Protein AF-A0A0R3SLF1-F1 (afdb_monomer_lite)

InterPro domains:
  IPR000651 Ras-like guanine nucleotide exchange factor, N-terminal [PF00618] (124-218)
  IPR000651 Ras-like guanine nucleotide exchange factor, N-terminal [PS50212] (120-243)
  IPR000651 Ras-like guanine nucleotide exchange factor, N-terminal [SM00229] (120-242)
  IPR000651 Ras-like guanine nucleotide exchange factor, N-terminal [cd06224] (128-234)
  IPR008937 Ras-like guanine nucleotide exchange factor [PTHR23113] (58-257)
  IPR014710 RmlC-like jelly roll fold [G3DSA:2.60.120.10] (3-70)
  IPR023578 Ras guanine nucleotide exchange factor domain superfamily [SSF48366] (112-241)

Radius of gyration: 33.29 Å; chains: 1; bounding box: 90×56×97 Å

Sequence (365 aa):
LVIFQVIDPDGTIRELTSGDSFGVRLPPPGSPPSPATAVQKHRGQMRTVTEDCQFVCVAQADYFRVMARAADAEVPETEEGDSGRVVLVYEDIRKGTGQGSDGGTTSPLPSSPSLPSTQVSRVVIKGTPEKLIEHLRSPEPSDPSYAEDFLLTYRTFLPTPALLVRRVLSWWDETLPGTPTDQRLIRARIQRYVVLWVHNHPGDFHDRPAMLRFLETFSDLLQRDNGNRRLLHLALSTRARSRIVPVKLTLVVTQTSTTTTCHIVLPCVLVGGQGEFGVFVNQAEEIDYGSTGGYEIRTGLRRADQLLALQYTGVEGASLAQLASVIASLVLTANRQPPGSTVTKNLAFTVIYNPSRKSNFFSCK

pLDDT: mean 80.94, std 14.73, range [35.0, 96.19]

Organism: Hymenolepis diminuta (NCBI:txid6216)

Foldseek 3Di:
DFFKWFQAPVRDIDTDDPPDDDDDDDDDPPDPPPPDDPPGDDGGDIDTPDPPDDDDDDDPVRVVVVVVLQVVQKDFDADPDPPRHGFWIKGFDFPPPDPPPPDDDDDDDDDDPDDPPRPTQIDTDDGDLLVLLVCLQPPRPRCPCSLVVCLVCVVVRDVFCVSNLVVLVCLLVDPDPDDPVSSVVSVVSSVVSLLSNCQVPVVQQAQQVLSVVSLVVVLVSCVVVVHPSLSSLVSNQVPKDKDKAKWKKKWAWADDPPDIDIDIDGQFDWDFLDAQTAIFTQGGHDDPPPPVSRSDRHGDHDGQWGFQDKAPHGQRSHHPVRVVVVVCCVVVVPDPDDHRDMDMDIIITTTIRRVNSVVVVVVVD

Secondary structure (DSSP, 8-state):
---EEEE-TTS-EEEE-TT---S--PPPTT----SS-------SEEEESSTT-------HHHHHHHHHHHHHHEEEEEPSSTT--EEEEEEEEE-------S-----------------EEEEEEEE-HHHHHHHTTS--TT-TTHHHHHHHHGGGT-SSTHHHHHHHHHHHH---SS-HHHHHHHHHHHHHHHHHHHHH-GGGTTT-HHHHHHHHHHHHHHHHTT--HHHHHHHHHHT--EEEEEEEEEEEEEE-SS-EEEEEEPSEEEEEEETTEEEEEEEEPPPP-GGGTT-S------TTEEEEEETTEE-TT--HHHHHHHHHHHHHTT--PPTT-EEEEEEEEEEEE-HHHHHHHHH--

Structure (mmCIF, N/CA/C/O backbone):
data_AF-A0A0R3SLF1-F1
#
_entry.id   AF-A0A0R3SLF1-F1
#
loop_
_atom_site.group_PDB
_atom_site.id
_atom_site.type_symbol
_atom_site.label_atom_id
_atom_site.label_alt_id
_atom_site.label_comp_id
_atom_site.label_asym_id
_atom_site.label_entity_id
_atom_site.label_seq_id
_atom_site.pdbx_PDB_ins_code
_atom_site.Cartn_x
_atom_site.Cartn_y
_atom_site.Cartn_z
_atom_site.occupancy
_atom_site.B_iso_or_equiv
_atom_site.auth_seq_id
_atom_site.auth_comp_id
_atom_site.auth_asym_id
_atom_site.auth_atom_id
_atom_site.pdbx_PDB_model_num
ATOM 1 N N . LEU A 1 1 ? -3.898 16.811 -44.979 1.00 63.62 1 LEU A N 1
ATOM 2 C CA . LEU A 1 1 ? -3.353 17.550 -46.138 1.00 63.62 1 LEU A CA 1
ATOM 3 C C . LEU A 1 1 ? -2.031 16.882 -46.474 1.00 63.62 1 LEU A C 1
ATOM 5 O O . LEU A 1 1 ? -1.209 16.783 -45.571 1.00 63.62 1 LEU A O 1
ATOM 9 N N . VAL A 1 2 ? -1.876 16.318 -47.670 1.00 69.19 2 VAL A N 1
ATOM 10 C CA . VAL A 1 2 ? -0.612 15.682 -48.079 1.00 69.19 2 VAL A CA 1
ATOM 11 C C . VAL A 1 2 ? 0.399 16.789 -48.327 1.00 69.19 2 VAL A C 1
ATOM 13 O O . VAL A 1 2 ? 0.117 17.706 -49.090 1.00 69.19 2 VAL A O 1
ATOM 16 N N . ILE A 1 3 ? 1.534 16.732 -47.640 1.00 78.44 3 ILE A N 1
ATOM 17 C CA . ILE A 1 3 ? 2.558 17.789 -47.663 1.00 78.44 3 ILE A CA 1
ATOM 18 C C . ILE A 1 3 ? 3.736 17.339 -48.531 1.00 78.44 3 ILE A C 1
ATOM 20 O O . ILE A 1 3 ? 4.369 18.121 -49.243 1.00 78.44 3 ILE A O 1
ATOM 24 N N . PHE A 1 4 ? 4.008 16.038 -48.520 1.00 83.06 4 PHE A N 1
ATOM 25 C CA . PHE A 1 4 ? 5.204 15.463 -49.095 1.00 83.06 4 PHE A CA 1
ATOM 26 C C . PHE A 1 4 ? 4.934 14.033 -49.558 1.00 83.06 4 PHE A C 1
ATOM 28 O O . PHE A 1 4 ? 4.102 13.349 -48.977 1.00 83.06 4 PHE A O 1
ATOM 35 N N . GLN A 1 5 ? 5.634 13.551 -50.578 1.00 89.75 5 GLN A N 1
ATOM 36 C CA . GLN A 1 5 ? 5.525 12.159 -51.007 1.00 89.75 5 GLN A CA 1
ATOM 37 C C . GLN A 1 5 ? 6.894 11.539 -51.280 1.00 89.75 5 GLN A C 1
ATOM 39 O O . GLN A 1 5 ? 7.809 12.197 -51.784 1.00 89.75 5 GLN A O 1
ATOM 44 N N . VAL A 1 6 ? 7.012 10.250 -50.965 1.00 88.56 6 VAL A N 1
ATOM 45 C CA . VAL A 1 6 ? 8.155 9.409 -51.330 1.00 88.56 6 VAL A CA 1
ATOM 46 C C . VAL A 1 6 ? 7.701 8.433 -52.404 1.00 88.56 6 VAL A C 1
ATOM 48 O O . VAL A 1 6 ? 6.797 7.633 -52.176 1.00 88.56 6 VAL A O 1
ATOM 51 N N . ILE A 1 7 ? 8.328 8.513 -53.573 1.00 89.81 7 ILE A N 1
ATOM 52 C CA . ILE A 1 7 ? 8.095 7.586 -54.683 1.00 89.81 7 ILE A CA 1
ATOM 53 C C . ILE A 1 7 ? 9.169 6.504 -54.601 1.00 89.81 7 ILE A C 1
ATOM 55 O O . ILE A 1 7 ? 10.338 6.778 -54.877 1.00 89.81 7 ILE A O 1
ATOM 59 N N . ASP A 1 8 ? 8.800 5.299 -54.182 1.00 87.19 8 ASP A N 1
ATOM 60 C CA . ASP A 1 8 ? 9.718 4.167 -54.088 1.00 87.19 8 ASP A CA 1
ATOM 61 C C . ASP A 1 8 ? 10.089 3.632 -55.497 1.00 87.19 8 ASP A C 1
ATOM 63 O O . ASP A 1 8 ? 9.383 3.892 -56.474 1.00 87.19 8 ASP A O 1
ATOM 67 N N . PRO A 1 9 ? 11.215 2.904 -55.662 1.00 85.06 9 PRO A N 1
ATOM 68 C CA . PRO A 1 9 ? 11.692 2.477 -56.988 1.00 85.06 9 PRO A CA 1
ATOM 69 C C . PRO A 1 9 ? 10.781 1.500 -57.740 1.00 85.06 9 PRO A C 1
ATOM 71 O O . PRO A 1 9 ? 10.961 1.296 -58.934 1.00 85.06 9 PRO A O 1
ATOM 74 N N . ASP A 1 10 ? 9.846 0.869 -57.038 1.00 89.88 10 ASP A N 1
ATOM 75 C CA . ASP A 1 10 ? 8.796 0.010 -57.589 1.00 89.88 10 ASP A CA 1
ATOM 76 C C . ASP A 1 10 ? 7.573 0.808 -58.083 1.00 89.88 10 ASP A C 1
ATOM 78 O O . ASP A 1 10 ? 6.624 0.224 -58.599 1.00 89.88 10 ASP A O 1
ATOM 82 N N . GLY A 1 11 ? 7.599 2.139 -57.953 1.00 86.25 11 GLY A N 1
ATOM 83 C CA . GLY A 1 11 ? 6.509 3.037 -58.328 1.00 86.25 11 GLY A CA 1
ATOM 84 C C . GLY A 1 11 ? 5.483 3.258 -57.217 1.00 86.25 11 GLY A C 1
ATOM 85 O O . GLY A 1 11 ? 4.542 4.026 -57.418 1.00 86.25 11 GLY A O 1
ATOM 86 N N . THR A 1 12 ? 5.659 2.634 -56.048 1.00 90.94 12 THR A N 1
ATOM 87 C CA . THR A 1 12 ? 4.775 2.839 -54.899 1.00 90.94 12 THR A CA 1
ATOM 88 C C . THR A 1 12 ? 4.909 4.275 -54.390 1.00 90.94 12 THR A C 1
ATOM 90 O O . THR A 1 12 ? 6.013 4.763 -54.152 1.00 90.94 12 THR A O 1
ATOM 93 N N . ILE A 1 13 ? 3.781 4.969 -54.217 1.00 89.50 13 ILE A N 1
ATOM 94 C CA . ILE A 1 13 ? 3.749 6.343 -53.703 1.00 89.50 13 ILE A CA 1
ATOM 95 C C . ILE A 1 13 ? 3.316 6.307 -52.241 1.00 89.50 13 ILE A C 1
ATOM 97 O O . ILE A 1 13 ? 2.231 5.830 -51.916 1.00 89.50 13 ILE A O 1
ATOM 101 N N . ARG A 1 14 ? 4.166 6.835 -51.359 1.00 88.44 14 ARG A N 1
ATOM 102 C CA . ARG A 1 14 ? 3.854 7.052 -49.945 1.00 88.44 14 ARG A CA 1
ATOM 103 C C . ARG A 1 14 ? 3.631 8.532 -49.695 1.00 88.44 14 ARG A C 1
ATOM 105 O O . ARG A 1 14 ? 4.570 9.320 -49.791 1.00 88.44 14 ARG A O 1
ATOM 112 N N . GLU A 1 15 ? 2.401 8.891 -49.369 1.00 91.31 15 GLU A N 1
ATOM 113 C CA . GLU A 1 15 ? 2.014 10.249 -48.995 1.00 91.31 15 GLU A CA 1
ATOM 114 C C . GLU A 1 15 ? 2.299 10.487 -47.509 1.00 91.31 15 GLU A C 1
ATOM 116 O O . GLU A 1 15 ? 1.921 9.682 -46.661 1.00 91.31 15 GLU A O 1
ATOM 121 N N . LEU A 1 16 ? 2.986 11.587 -47.207 1.00 88.12 16 LEU A N 1
ATOM 122 C CA . LEU A 1 16 ? 3.366 12.017 -45.869 1.00 88.12 16 LEU A CA 1
ATOM 123 C C . LEU A 1 16 ? 2.744 13.385 -45.565 1.00 88.12 16 LEU A C 1
ATOM 125 O O . LEU A 1 16 ? 2.664 14.296 -46.400 1.00 88.12 16 LEU A O 1
ATOM 129 N N . THR A 1 17 ? 2.296 13.514 -44.331 1.00 90.19 17 THR A N 1
ATOM 130 C CA . THR A 1 17 ? 1.621 14.667 -43.750 1.00 90.19 17 THR A CA 1
ATOM 131 C C . THR A 1 17 ? 2.460 15.258 -42.614 1.00 90.19 17 THR A C 1
ATOM 133 O O . THR A 1 17 ? 3.543 14.769 -42.287 1.00 90.19 17 THR A O 1
ATOM 136 N N . SER A 1 18 ? 2.000 16.362 -42.025 1.00 87.06 18 SER A N 1
ATOM 137 C CA . SER A 1 18 ? 2.699 16.973 -40.890 1.00 87.06 18 SER A CA 1
ATOM 138 C C . SER A 1 18 ? 2.747 15.998 -39.711 1.00 87.06 18 SER A C 1
ATOM 140 O O . SER A 1 18 ? 1.715 15.462 -39.314 1.00 87.06 18 SER A O 1
ATOM 142 N N . GLY A 1 19 ? 3.942 15.788 -39.156 1.00 85.81 19 GLY A N 1
ATOM 143 C CA . GLY A 1 19 ? 4.191 14.838 -38.069 1.00 85.81 19 GLY A CA 1
ATOM 144 C C . GLY A 1 19 ? 4.738 13.484 -38.528 1.00 85.81 19 GLY A C 1
ATOM 145 O O . GLY A 1 19 ? 5.280 12.750 -37.703 1.00 85.81 19 GLY A O 1
ATOM 146 N N . ASP A 1 20 ? 4.678 13.175 -39.826 1.00 89.25 20 ASP A N 1
ATOM 147 C CA . ASP A 1 20 ? 5.268 11.948 -40.354 1.00 89.25 20 ASP A CA 1
ATOM 148 C C . ASP A 1 20 ? 6.802 12.027 -40.420 1.00 89.25 20 ASP A C 1
ATOM 150 O O . ASP A 1 20 ? 7.399 13.091 -40.597 1.00 89.25 20 ASP A O 1
ATOM 154 N N . SER A 1 21 ? 7.456 10.867 -40.306 1.00 87.31 21 SER A N 1
ATOM 155 C CA . SER A 1 21 ? 8.916 10.742 -40.367 1.00 87.31 21 SER A CA 1
ATOM 156 C C . SER A 1 21 ? 9.355 9.704 -41.400 1.00 87.31 21 SER A C 1
ATOM 158 O O . SER A 1 21 ? 8.670 8.717 -41.671 1.00 87.31 21 SER A O 1
ATOM 160 N N . PHE A 1 22 ? 10.519 9.931 -42.006 1.00 85.12 22 PHE A N 1
ATOM 161 C CA . PHE A 1 22 ? 11.126 9.030 -42.982 1.00 85.12 22 PHE A CA 1
ATOM 162 C C . PHE A 1 22 ? 12.654 9.116 -42.899 1.00 85.12 22 PHE A C 1
ATOM 164 O O . PHE A 1 22 ? 13.203 10.102 -42.414 1.00 85.12 22 PHE A O 1
ATOM 171 N N . GLY A 1 23 ? 13.354 8.089 -43.388 1.00 82.62 23 GLY A N 1
ATOM 172 C CA . GLY A 1 23 ? 14.816 8.068 -43.422 1.00 82.62 23 GLY A CA 1
ATOM 173 C C . GLY A 1 23 ? 15.405 6.764 -42.895 1.00 82.62 23 GLY A C 1
ATOM 174 O O . GLY A 1 23 ? 14.931 5.679 -43.231 1.00 82.62 23 GLY A O 1
ATOM 175 N N . VAL A 1 24 ? 16.473 6.898 -42.114 1.00 79.38 24 VAL A N 1
ATOM 176 C CA . VAL A 1 24 ? 17.297 5.799 -41.593 1.00 79.38 24 VAL A CA 1
ATOM 177 C C . VAL A 1 24 ? 16.472 4.897 -40.674 1.00 79.38 24 VAL A C 1
ATOM 179 O O . VAL A 1 24 ? 15.741 5.382 -39.814 1.00 79.38 24 VAL A O 1
ATOM 182 N N . ARG A 1 25 ? 16.606 3.577 -40.831 1.00 74.88 25 ARG A N 1
ATOM 183 C CA . ARG A 1 25 ? 15.986 2.577 -39.951 1.00 74.88 25 ARG A CA 1
ATOM 184 C C . ARG A 1 25 ? 17.049 1.888 -39.111 1.00 74.88 25 ARG A C 1
ATOM 186 O O . ARG A 1 25 ? 18.115 1.538 -39.620 1.00 74.88 25 ARG A O 1
ATOM 193 N N . LEU A 1 26 ? 16.759 1.675 -37.832 1.00 70.31 26 LEU A N 1
ATOM 194 C CA . LEU A 1 26 ? 17.623 0.852 -36.992 1.00 70.31 26 LEU A CA 1
ATOM 195 C C . LEU A 1 26 ? 17.568 -0.613 -37.456 1.00 70.31 26 LEU A C 1
ATOM 197 O O . LEU A 1 26 ? 16.500 -1.077 -37.869 1.00 70.31 26 LEU A O 1
ATOM 201 N N . PRO A 1 27 ? 18.694 -1.344 -37.402 1.00 65.38 27 PRO A N 1
ATOM 202 C CA . PRO A 1 27 ? 18.683 -2.787 -37.585 1.00 65.38 27 PRO A CA 1
ATOM 203 C C . PRO A 1 27 ? 17.761 -3.460 -36.552 1.00 65.38 27 PRO A C 1
ATOM 205 O O . PRO A 1 27 ? 17.639 -2.955 -35.432 1.00 65.38 27 PRO A O 1
ATOM 208 N N . PRO A 1 28 ? 17.124 -4.595 -36.887 1.00 63.94 28 PRO A N 1
ATOM 209 C CA . PRO A 1 28 ? 16.379 -5.382 -35.912 1.00 63.94 28 PRO A CA 1
ATOM 210 C C . PRO A 1 28 ? 17.271 -5.819 -34.735 1.00 63.94 28 PRO A C 1
ATOM 212 O O . PRO A 1 28 ? 18.452 -6.111 -34.943 1.00 63.94 28 PRO A O 1
ATOM 215 N N . PRO A 1 29 ? 16.730 -5.926 -33.509 1.00 60.72 29 PRO A N 1
ATOM 216 C CA . PRO A 1 29 ? 17.485 -6.432 -32.366 1.00 60.72 29 PRO A CA 1
ATOM 217 C C . PRO A 1 29 ? 18.027 -7.844 -32.653 1.00 60.72 29 PRO A C 1
ATOM 219 O O . PRO A 1 29 ? 17.302 -8.703 -33.151 1.00 60.72 29 PRO A O 1
ATOM 222 N N . GLY A 1 30 ? 19.312 -8.075 -32.362 1.00 56.84 30 GLY A N 1
ATOM 223 C CA . GLY A 1 30 ? 19.989 -9.361 -32.587 1.00 56.84 30 GLY A CA 1
ATOM 224 C C . GLY A 1 30 ? 20.640 -9.541 -33.966 1.00 56.84 30 GLY A C 1
ATOM 225 O O . GLY A 1 30 ? 21.277 -10.567 -34.199 1.00 56.84 30 GLY A O 1
ATOM 226 N N . SER A 1 31 ? 20.541 -8.567 -34.879 1.00 59.69 31 SER A N 1
ATOM 227 C CA . SER A 1 31 ? 21.345 -8.591 -36.107 1.00 59.69 31 SER A CA 1
ATOM 228 C C . SER A 1 31 ? 22.840 -8.483 -35.769 1.00 59.69 31 SER A C 1
ATOM 230 O O . SER A 1 31 ? 23.188 -7.665 -34.910 1.00 59.69 31 SER A O 1
ATOM 232 N N . PRO A 1 32 ? 23.732 -9.254 -36.427 1.00 56.25 32 PRO A N 1
ATOM 233 C CA . PRO A 1 32 ? 25.166 -9.160 -36.181 1.00 56.25 32 PRO A CA 1
ATOM 234 C C . PRO A 1 32 ? 25.620 -7.707 -36.361 1.00 56.25 32 PRO A C 1
ATOM 236 O O . PRO A 1 32 ? 25.105 -7.036 -37.264 1.00 56.25 32 PRO A O 1
ATOM 239 N N . PRO A 1 33 ? 26.558 -7.206 -35.534 1.00 54.78 33 PRO A N 1
ATOM 240 C CA . PRO A 1 33 ? 27.115 -5.880 -35.735 1.00 54.78 33 PRO A CA 1
ATOM 241 C C . PRO A 1 33 ? 27.729 -5.862 -37.131 1.00 54.78 33 PRO A C 1
ATOM 243 O O . PRO A 1 33 ? 28.776 -6.464 -37.365 1.00 54.78 33 PRO A O 1
ATOM 246 N N . SER A 1 34 ? 27.047 -5.235 -38.093 1.00 48.94 34 SER A N 1
ATOM 247 C CA . SER A 1 34 ? 27.623 -5.076 -39.418 1.00 48.94 34 SER A CA 1
ATOM 248 C C . SER A 1 34 ? 28.841 -4.178 -39.228 1.00 48.94 34 SER A C 1
ATOM 250 O O . SER A 1 34 ? 28.676 -3.061 -38.716 1.00 48.94 34 SER A O 1
ATOM 252 N N . PRO A 1 35 ? 30.052 -4.634 -39.570 1.00 41.22 35 PRO A N 1
ATOM 253 C CA . PRO A 1 35 ? 31.221 -3.802 -39.404 1.00 41.22 35 PRO A CA 1
ATOM 254 C C . PRO A 1 35 ? 31.039 -2.574 -40.299 1.00 41.22 35 PRO A C 1
ATOM 256 O O . PRO A 1 35 ? 30.828 -2.708 -41.500 1.00 41.22 35 PRO A O 1
ATOM 259 N N . ALA A 1 36 ? 31.130 -1.397 -39.677 1.00 40.38 36 ALA A N 1
ATOM 260 C CA . ALA A 1 36 ? 31.244 -0.086 -40.306 1.00 40.38 36 ALA A CA 1
ATOM 261 C C . ALA A 1 36 ? 29.971 0.476 -40.990 1.00 40.38 36 ALA A C 1
ATOM 263 O O . ALA A 1 36 ? 29.484 -0.031 -41.992 1.00 40.38 36 ALA A O 1
ATOM 264 N N . THR A 1 37 ? 29.474 1.609 -40.472 1.00 51.56 37 THR A N 1
ATOM 265 C CA . THR A 1 37 ? 29.116 2.789 -41.295 1.00 51.56 37 THR A CA 1
ATOM 266 C C . THR A 1 37 ? 28.417 2.531 -42.640 1.00 51.56 37 THR A C 1
ATOM 268 O O . THR A 1 37 ? 28.784 3.103 -43.666 1.00 51.56 37 THR A O 1
ATOM 271 N N . ALA A 1 38 ? 27.344 1.741 -42.665 1.00 59.06 38 ALA A N 1
ATOM 272 C CA . ALA A 1 38 ? 26.467 1.732 -43.827 1.00 59.06 38 ALA A CA 1
ATOM 273 C C . ALA A 1 38 ? 25.695 3.058 -43.832 1.00 59.06 38 ALA A C 1
ATOM 275 O O . ALA A 1 38 ? 24.655 3.193 -43.184 1.00 59.06 38 ALA A O 1
ATOM 276 N N . VAL A 1 39 ? 26.237 4.075 -44.512 1.00 66.06 39 VAL A N 1
ATOM 277 C CA . VAL A 1 39 ? 25.481 5.272 -44.893 1.00 66.06 39 VAL A CA 1
ATOM 278 C C . VAL A 1 39 ? 24.184 4.769 -45.517 1.00 66.06 39 VAL A C 1
ATOM 280 O O . VAL A 1 39 ? 24.198 4.171 -46.596 1.00 66.06 39 VAL A O 1
ATOM 283 N N . GLN A 1 40 ? 23.072 4.929 -44.801 1.00 74.44 40 GLN A N 1
ATOM 284 C CA . GLN A 1 40 ? 21.788 4.450 -45.277 1.00 74.44 40 GLN A CA 1
ATOM 285 C C . GLN A 1 40 ? 21.310 5.511 -46.244 1.00 74.44 40 GLN A C 1
ATOM 287 O O . GLN A 1 40 ? 20.841 6.578 -45.853 1.00 74.44 40 GLN A O 1
ATOM 292 N N . LYS A 1 41 ? 21.511 5.237 -47.529 1.00 77.56 41 LYS A N 1
ATOM 293 C CA . LYS A 1 41 ? 21.019 6.119 -48.575 1.00 77.56 41 LYS A CA 1
ATOM 294 C C . LYS A 1 41 ? 19.503 6.028 -48.598 1.00 77.56 41 LYS A C 1
ATOM 296 O O . LYS A 1 41 ? 18.936 4.936 -48.543 1.00 77.56 41 LYS A O 1
ATOM 301 N N . HIS A 1 42 ? 18.860 7.183 -48.699 1.00 81.88 42 HIS A N 1
ATOM 302 C CA . HIS A 1 42 ? 17.438 7.234 -48.979 1.00 81.88 42 HIS A CA 1
ATOM 303 C C . HIS A 1 42 ? 17.141 6.436 -50.257 1.00 81.88 42 HIS A C 1
ATOM 305 O O . HIS A 1 42 ? 17.857 6.553 -51.255 1.00 81.88 42 HIS A O 1
ATOM 311 N N . ARG A 1 43 ? 16.093 5.613 -50.210 1.00 80.75 43 ARG A N 1
ATOM 312 C CA . ARG A 1 43 ? 15.587 4.863 -51.356 1.00 80.75 43 ARG A CA 1
ATOM 313 C C . ARG A 1 43 ? 14.252 5.476 -51.758 1.00 80.75 43 ARG A C 1
ATOM 315 O O . ARG A 1 43 ? 13.346 5.529 -50.934 1.00 80.75 43 ARG A O 1
ATOM 322 N N . GLY A 1 44 ? 14.167 5.902 -53.012 1.00 84.75 44 GLY A N 1
ATOM 323 C CA . GLY A 1 44 ? 13.011 6.600 -53.563 1.00 84.75 44 GLY A CA 1
ATOM 324 C C . GLY A 1 44 ? 13.317 8.053 -53.927 1.00 84.75 44 GLY A C 1
ATOM 325 O O . GLY A 1 44 ? 14.431 8.541 -53.725 1.00 84.75 44 GLY A O 1
ATOM 326 N N . GLN A 1 45 ? 12.332 8.723 -54.520 1.00 88.62 45 GLN A N 1
ATOM 327 C CA . GLN A 1 45 ? 12.378 10.145 -54.838 1.00 88.62 45 GLN A CA 1
ATOM 328 C C . GLN A 1 45 ? 11.497 10.926 -53.867 1.00 88.62 45 GLN A C 1
ATOM 330 O O . GLN A 1 45 ? 10.309 10.653 -53.712 1.00 88.62 45 GLN A O 1
ATOM 335 N N . MET A 1 46 ? 12.105 11.939 -53.268 1.00 87.50 46 MET A N 1
ATOM 336 C CA . MET A 1 46 ? 11.472 12.930 -52.412 1.00 87.50 46 MET A CA 1
ATOM 337 C C . MET A 1 46 ? 10.800 14.014 -53.261 1.00 87.50 46 MET A C 1
ATOM 339 O O . MET A 1 46 ? 11.469 14.635 -54.089 1.00 87.50 46 MET A O 1
ATOM 343 N N . ARG A 1 47 ? 9.497 14.257 -53.068 1.00 88.19 47 ARG A N 1
ATOM 344 C CA . ARG A 1 47 ? 8.763 15.334 -53.750 1.00 88.19 47 ARG A CA 1
ATOM 345 C C . ARG A 1 47 ? 7.876 16.096 -52.768 1.00 88.19 47 ARG A C 1
ATOM 347 O O . ARG A 1 47 ? 7.014 15.511 -52.120 1.00 88.19 47 ARG A O 1
ATOM 354 N N . THR A 1 48 ? 8.064 17.408 -52.697 1.00 87.38 48 THR A N 1
ATOM 355 C CA . THR A 1 48 ? 7.145 18.325 -52.015 1.00 87.38 48 THR A CA 1
ATOM 356 C C . THR A 1 48 ? 5.862 18.452 -52.830 1.00 87.38 48 THR A C 1
ATOM 358 O O . THR A 1 48 ? 5.921 18.662 -54.042 1.00 87.38 48 THR A O 1
ATOM 361 N N . VAL A 1 49 ? 4.714 18.287 -52.177 1.00 87.88 49 VAL A N 1
ATOM 362 C CA . VAL A 1 49 ? 3.388 18.398 -52.811 1.00 87.88 49 VAL A CA 1
ATOM 363 C C . VAL A 1 49 ? 2.782 19.777 -52.549 1.00 87.88 49 VAL A C 1
ATOM 365 O O . VAL A 1 49 ? 2.017 20.281 -53.366 1.00 87.88 49 VAL A O 1
ATOM 368 N N . THR A 1 50 ? 3.175 20.416 -51.447 1.00 86.50 50 THR A N 1
ATOM 369 C CA . THR A 1 50 ? 2.779 21.777 -51.080 1.00 86.50 50 THR A CA 1
ATOM 370 C C . THR A 1 50 ? 3.983 22.711 -51.010 1.00 86.50 50 THR A C 1
ATOM 372 O O . THR A 1 50 ? 5.119 22.273 -50.812 1.00 86.50 50 THR A O 1
ATOM 375 N N . GLU A 1 51 ? 3.730 24.009 -51.148 1.00 86.12 51 GLU A N 1
ATOM 376 C CA . GLU A 1 51 ? 4.735 25.053 -50.926 1.00 86.12 51 GLU A CA 1
ATOM 377 C C . GLU A 1 51 ? 5.104 25.156 -49.431 1.00 86.12 51 GLU A C 1
ATOM 379 O O . GLU A 1 51 ? 4.391 24.637 -48.568 1.00 86.12 51 GLU A O 1
ATOM 384 N N . ASP A 1 52 ? 6.256 25.766 -49.136 1.00 86.06 52 ASP A N 1
ATOM 385 C CA . ASP A 1 52 ? 6.746 26.060 -47.777 1.00 86.06 52 ASP A CA 1
ATOM 386 C C . ASP A 1 52 ? 6.846 24.861 -46.807 1.00 86.06 52 ASP A C 1
ATOM 388 O O . ASP A 1 52 ? 6.647 24.981 -45.596 1.00 86.06 52 ASP A O 1
ATOM 392 N N . CYS A 1 53 ? 7.217 23.683 -47.318 1.00 84.12 53 CYS A N 1
ATOM 393 C CA . CYS A 1 53 ? 7.482 22.506 -46.486 1.00 84.12 53 CYS A CA 1
ATOM 394 C C . CYS A 1 53 ? 8.686 22.726 -45.547 1.00 84.12 53 CYS A C 1
ATOM 396 O O . CYS A 1 53 ? 9.806 22.955 -46.005 1.00 84.12 53 CYS A O 1
ATOM 398 N N . GLN A 1 54 ? 8.479 22.569 -44.236 1.00 86.56 54 GLN A N 1
ATOM 399 C CA . GLN A 1 54 ? 9.535 22.648 -43.220 1.00 86.56 54 GLN A CA 1
ATOM 400 C C . GLN A 1 54 ? 9.934 21.256 -42.726 1.00 86.56 54 GLN A C 1
ATOM 402 O O . GLN A 1 54 ? 9.078 20.416 -42.448 1.00 86.56 54 GLN A O 1
ATOM 407 N N . PHE A 1 55 ? 11.239 21.023 -42.574 1.00 86.94 55 PHE A N 1
ATOM 408 C CA . PHE A 1 55 ? 11.788 19.740 -42.136 1.00 86.94 55 PHE A CA 1
ATOM 409 C C . PHE A 1 55 ? 12.710 19.921 -40.931 1.00 86.94 55 PHE A C 1
ATOM 411 O O . PHE A 1 55 ? 13.541 20.828 -40.905 1.00 86.94 55 PHE A O 1
ATOM 418 N N . VAL A 1 56 ? 12.603 19.007 -39.965 1.00 91.94 56 VAL A N 1
ATOM 419 C CA . VAL A 1 56 ? 13.606 18.826 -38.910 1.00 91.94 56 VAL A CA 1
ATOM 420 C C . VAL A 1 56 ? 14.488 17.652 -39.311 1.00 91.94 56 VAL A C 1
ATOM 422 O O . VAL A 1 56 ? 14.021 16.519 -39.413 1.00 91.94 56 VAL A O 1
ATOM 425 N N . CYS A 1 57 ? 15.768 17.924 -39.551 1.00 90.31 57 CYS A N 1
ATOM 426 C CA . CYS A 1 57 ? 16.723 16.924 -40.013 1.00 90.31 57 CYS A CA 1
ATOM 427 C C . CYS A 1 57 ? 17.694 16.552 -38.891 1.00 90.31 57 CYS A C 1
ATOM 429 O O . CYS A 1 57 ? 18.377 17.415 -38.346 1.00 90.31 57 CYS A O 1
ATOM 431 N N . VAL A 1 58 ? 17.801 15.257 -38.592 1.00 89.69 58 VAL A N 1
ATOM 432 C CA . VAL A 1 58 ? 18.826 14.708 -37.695 1.00 89.69 58 VAL A CA 1
ATOM 433 C C . VAL A 1 58 ? 19.856 13.976 -38.547 1.00 89.69 58 VAL A C 1
ATOM 435 O O . VAL A 1 58 ? 19.501 13.084 -39.320 1.00 89.69 58 VAL A O 1
ATOM 438 N N . ALA A 1 59 ? 21.134 14.346 -38.433 1.00 89.56 59 ALA A N 1
ATOM 439 C CA . ALA A 1 59 ? 22.191 13.676 -39.182 1.00 89.56 59 ALA A CA 1
ATOM 440 C C . ALA A 1 59 ? 22.267 12.192 -38.786 1.00 89.56 59 ALA A C 1
ATOM 442 O O . ALA A 1 59 ? 22.142 11.850 -37.611 1.00 89.56 59 ALA A O 1
ATOM 443 N N . GLN A 1 60 ? 22.520 11.301 -39.751 1.00 84.88 60 GLN A N 1
ATOM 444 C CA . GLN A 1 60 ? 22.554 9.851 -39.510 1.00 84.88 60 GLN A CA 1
ATOM 445 C C . GLN A 1 60 ? 23.500 9.468 -38.356 1.00 84.88 60 GLN A C 1
ATOM 447 O O . GLN A 1 60 ? 23.154 8.632 -37.523 1.00 84.88 60 GLN A O 1
ATOM 452 N N . ALA A 1 61 ? 24.676 10.101 -38.289 1.00 84.69 61 ALA A N 1
ATOM 453 C CA . ALA A 1 61 ? 25.644 9.875 -37.219 1.00 84.69 61 ALA A CA 1
ATOM 454 C C . ALA A 1 61 ? 25.097 10.282 -35.839 1.00 84.69 61 ALA A C 1
ATOM 456 O O . ALA A 1 61 ? 25.334 9.584 -34.854 1.00 84.69 61 ALA A O 1
ATOM 457 N N . ASP A 1 62 ? 24.339 11.378 -35.767 1.00 87.25 62 ASP A N 1
ATOM 458 C CA . ASP A 1 62 ? 23.726 11.852 -34.528 1.00 87.25 62 ASP A CA 1
ATOM 459 C C . ASP A 1 62 ? 22.561 10.955 -34.107 1.00 87.25 62 ASP A C 1
ATOM 461 O O . ASP A 1 62 ? 22.490 10.574 -32.941 1.00 87.25 62 ASP A O 1
ATOM 465 N N . TYR A 1 63 ? 21.705 10.549 -35.051 1.00 86.12 63 TYR A N 1
ATOM 466 C CA . TYR A 1 63 ? 20.601 9.621 -34.800 1.00 86.12 63 TYR A CA 1
ATOM 467 C C . TYR A 1 63 ? 21.112 8.299 -34.219 1.00 86.12 63 TYR A C 1
ATOM 469 O O . TYR A 1 63 ? 20.688 7.894 -33.139 1.00 86.12 63 TYR A O 1
ATOM 477 N N . PHE A 1 64 ? 22.088 7.660 -34.873 1.00 83.62 64 PHE A N 1
ATOM 478 C CA . PHE A 1 64 ? 22.665 6.417 -34.359 1.00 83.62 64 PHE A CA 1
ATOM 479 C C . PHE A 1 64 ? 23.360 6.600 -33.017 1.00 83.62 64 PHE A C 1
ATOM 481 O O . PHE A 1 64 ? 23.225 5.742 -32.152 1.00 83.62 64 PHE A O 1
ATOM 488 N N . ARG A 1 65 ? 24.065 7.717 -32.810 1.00 84.38 65 ARG A N 1
ATOM 489 C CA . ARG A 1 65 ? 24.701 8.005 -31.523 1.00 84.38 65 ARG A CA 1
ATOM 490 C C . ARG A 1 65 ? 23.671 8.146 -30.402 1.00 84.38 65 ARG A C 1
ATOM 492 O O . ARG A 1 65 ? 23.915 7.643 -29.312 1.00 84.38 65 ARG A O 1
ATOM 499 N N . VAL A 1 66 ? 22.552 8.829 -30.642 1.00 84.81 66 VAL A N 1
ATOM 500 C CA . VAL A 1 66 ? 21.477 8.990 -29.647 1.00 84.81 66 VAL A CA 1
ATOM 501 C C . VAL A 1 66 ? 20.798 7.651 -29.365 1.00 84.81 66 VAL A C 1
ATOM 503 O O . VAL A 1 66 ? 20.654 7.289 -28.202 1.00 84.81 66 VAL A O 1
ATOM 506 N N . MET A 1 67 ? 20.460 6.886 -30.405 1.00 83.19 67 MET A N 1
ATOM 507 C CA . MET A 1 67 ? 19.811 5.582 -30.243 1.00 83.19 67 MET A CA 1
ATOM 508 C C . MET A 1 67 ? 20.719 4.560 -29.550 1.00 83.19 67 MET A C 1
ATOM 510 O O . MET A 1 67 ? 20.254 3.837 -28.675 1.00 83.19 67 MET A O 1
ATOM 514 N N . ALA A 1 68 ? 22.015 4.535 -29.881 1.00 80.50 68 ALA A N 1
A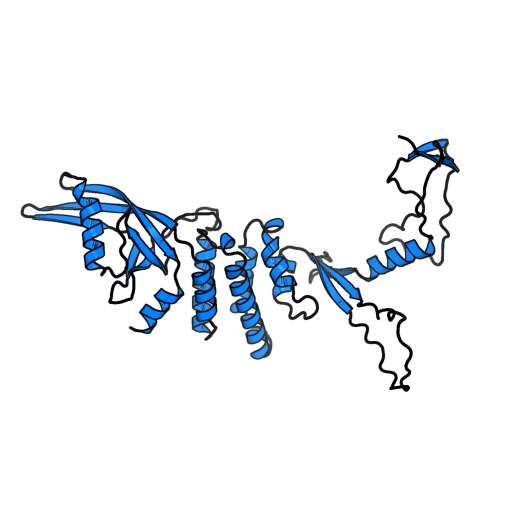TOM 515 C CA . ALA A 1 68 ? 22.993 3.690 -29.197 1.00 80.50 68 ALA A CA 1
ATOM 516 C C . ALA A 1 68 ? 23.148 4.093 -27.727 1.00 80.50 68 ALA A C 1
ATOM 518 O O . ALA A 1 68 ? 23.118 3.235 -26.860 1.00 80.50 68 ALA A O 1
ATOM 519 N N . ARG A 1 69 ? 23.222 5.398 -27.423 1.00 80.44 69 ARG A N 1
ATOM 520 C CA . ARG A 1 69 ? 23.277 5.879 -26.032 1.00 80.44 69 ARG A CA 1
ATOM 521 C C . ARG A 1 69 ? 22.053 5.473 -25.216 1.00 80.44 69 ARG A C 1
ATOM 523 O O . ARG A 1 69 ? 22.222 5.147 -24.051 1.00 80.44 69 ARG A O 1
ATOM 530 N N . ALA A 1 70 ? 20.858 5.517 -25.804 1.00 77.75 70 ALA A N 1
ATOM 531 C CA . ALA A 1 70 ? 19.635 5.080 -25.134 1.00 77.75 70 ALA A CA 1
ATOM 532 C C . ALA A 1 70 ? 19.643 3.562 -24.891 1.00 77.75 70 ALA A C 1
ATOM 534 O O . ALA A 1 70 ? 19.338 3.117 -23.791 1.00 77.75 70 ALA A O 1
ATOM 535 N N . ALA A 1 71 ? 20.061 2.775 -25.887 1.00 77.12 71 ALA A N 1
ATOM 536 C CA . ALA A 1 71 ? 20.175 1.324 -25.754 1.00 77.12 71 ALA A CA 1
ATOM 537 C C . ALA A 1 71 ? 21.237 0.907 -24.719 1.00 77.12 71 ALA A C 1
ATOM 539 O O . ALA A 1 71 ? 20.982 0.020 -23.917 1.00 77.12 71 ALA A O 1
ATOM 540 N N . ASP A 1 72 ? 22.392 1.578 -24.700 1.00 80.25 72 ASP A N 1
ATOM 541 C CA . ASP A 1 72 ? 23.475 1.333 -23.737 1.00 80.25 72 ASP A CA 1
ATOM 542 C C . ASP A 1 72 ? 23.131 1.814 -22.316 1.00 80.25 72 ASP A C 1
ATOM 544 O O . ASP A 1 72 ? 23.810 1.439 -21.359 1.00 80.25 72 ASP A O 1
ATOM 548 N N . ALA A 1 73 ? 22.139 2.701 -22.172 1.00 82.44 73 ALA A N 1
ATOM 549 C CA . ALA A 1 73 ? 21.665 3.173 -20.875 1.00 82.44 73 ALA A CA 1
ATOM 550 C C . ALA A 1 73 ? 20.667 2.199 -20.237 1.00 82.44 73 ALA A C 1
ATOM 552 O O . ALA A 1 73 ? 20.612 2.135 -19.009 1.00 82.44 73 ALA A O 1
ATOM 553 N N . GLU A 1 74 ? 19.901 1.445 -21.035 1.00 87.56 74 GLU A N 1
ATOM 554 C CA . GLU A 1 74 ? 18.997 0.413 -20.523 1.00 87.56 74 GLU A CA 1
ATOM 555 C C . GLU A 1 74 ? 19.790 -0.826 -20.068 1.00 87.56 74 GLU A C 1
ATOM 557 O O . GLU A 1 74 ? 20.477 -1.484 -20.849 1.00 87.56 74 GLU A O 1
ATOM 562 N N . VAL A 1 75 ? 19.659 -1.187 -18.792 1.00 87.69 75 VAL A N 1
ATOM 563 C CA . VAL A 1 75 ? 20.316 -2.351 -18.189 1.00 87.69 75 VAL A CA 1
ATOM 564 C C . VAL A 1 75 ? 19.243 -3.349 -17.741 1.00 87.69 75 VAL A C 1
ATOM 566 O O . VAL A 1 75 ? 18.584 -3.115 -16.723 1.00 87.69 75 VAL A O 1
ATOM 569 N N . PRO A 1 76 ? 19.018 -4.451 -18.481 1.00 88.50 76 PRO A N 1
ATOM 570 C CA . PRO A 1 76 ? 18.044 -5.465 -18.099 1.00 88.50 76 PRO A CA 1
ATOM 571 C C . PRO A 1 76 ? 18.590 -6.389 -17.001 1.00 88.50 76 PRO A C 1
ATOM 573 O O . PRO A 1 76 ? 19.726 -6.854 -17.059 1.00 88.50 76 PRO A O 1
ATOM 576 N N . GLU A 1 77 ? 17.739 -6.711 -16.033 1.00 88.69 77 GLU A N 1
ATOM 577 C CA . GLU A 1 77 ? 17.922 -7.789 -15.065 1.00 88.69 77 GLU A CA 1
ATOM 578 C C . GLU A 1 77 ? 17.029 -8.965 -15.474 1.00 88.69 77 GLU A C 1
ATOM 580 O O . GLU A 1 77 ? 15.825 -8.804 -15.716 1.00 88.69 77 GLU A O 1
ATOM 585 N N . THR A 1 78 ? 17.615 -10.155 -15.556 1.00 88.56 78 THR A N 1
ATOM 586 C CA . THR A 1 78 ? 16.899 -11.396 -15.858 1.00 88.56 78 THR A CA 1
ATOM 587 C C . THR A 1 78 ? 16.596 -12.183 -14.591 1.00 88.56 78 THR A C 1
ATOM 589 O O . THR A 1 78 ? 17.278 -12.048 -13.578 1.00 88.56 78 THR A O 1
ATOM 592 N N . GLU A 1 79 ? 15.555 -13.008 -14.643 1.00 83.94 79 GLU A N 1
ATOM 593 C CA . GLU A 1 79 ? 15.205 -13.930 -13.565 1.00 83.94 79 GLU A CA 1
ATOM 594 C C . GLU A 1 79 ? 16.387 -14.845 -13.201 1.00 83.94 79 GLU A C 1
ATOM 596 O O . GLU A 1 79 ? 17.131 -15.291 -14.075 1.00 83.94 79 GLU A O 1
ATOM 601 N N . GLU A 1 80 ? 16.557 -15.132 -11.908 1.00 73.25 80 GLU A N 1
ATOM 602 C CA . GLU A 1 80 ? 17.549 -16.097 -11.431 1.00 73.25 80 GLU A CA 1
ATOM 603 C C . GLU A 1 80 ? 17.066 -17.518 -11.780 1.00 73.25 80 GLU A C 1
ATOM 605 O O . GLU A 1 80 ? 16.266 -18.112 -11.060 1.00 73.25 80 GLU A O 1
ATOM 610 N N . GLY A 1 81 ? 17.498 -18.043 -12.931 1.00 66.94 81 GLY A N 1
ATOM 611 C CA . GLY A 1 81 ? 17.163 -19.385 -13.422 1.00 66.94 81 GLY A CA 1
ATOM 612 C C . GLY A 1 81 ? 17.281 -19.524 -14.946 1.00 66.94 81 GLY A C 1
ATOM 613 O O . GLY A 1 81 ? 17.591 -18.566 -15.651 1.00 66.94 81 GLY A O 1
ATOM 614 N N . ASP A 1 82 ? 16.986 -20.716 -15.474 1.00 56.12 82 ASP A N 1
ATOM 615 C CA . ASP A 1 82 ? 17.144 -21.051 -16.905 1.00 56.12 82 ASP A CA 1
ATOM 616 C C . ASP A 1 82 ? 16.104 -20.391 -17.839 1.00 56.12 82 ASP A C 1
ATOM 618 O O . ASP A 1 82 ? 16.137 -20.596 -19.052 1.00 56.12 82 ASP A O 1
ATOM 622 N N . SER A 1 83 ? 15.158 -19.601 -17.309 1.00 72.44 83 SER A N 1
ATOM 623 C CA . SER A 1 83 ? 14.099 -18.963 -18.111 1.00 72.44 83 SER A CA 1
ATOM 624 C C . SER A 1 83 ? 14.611 -17.786 -18.954 1.00 72.44 83 SER A C 1
ATOM 626 O O . SER A 1 83 ? 13.988 -17.447 -19.962 1.00 72.44 83 SER A O 1
ATOM 628 N N . GLY A 1 84 ? 15.711 -17.137 -18.537 1.00 78.56 84 GLY A N 1
ATOM 629 C CA . GLY A 1 84 ? 16.302 -15.969 -19.207 1.00 78.56 84 GLY A CA 1
ATOM 630 C C . GLY A 1 84 ? 15.362 -14.762 -19.339 1.00 78.56 84 GLY A C 1
ATOM 631 O O . GLY A 1 84 ? 15.637 -13.836 -20.104 1.00 78.56 84 GLY A O 1
ATOM 632 N N . ARG A 1 85 ? 14.223 -14.763 -18.638 1.00 86.81 85 ARG A N 1
ATOM 633 C CA . ARG A 1 85 ? 13.179 -13.749 -18.795 1.00 86.81 85 ARG A CA 1
ATOM 634 C C . ARG A 1 85 ? 13.621 -12.435 -18.157 1.00 86.81 85 ARG A C 1
ATOM 636 O O . ARG A 1 85 ? 14.034 -12.424 -17.004 1.00 86.81 85 ARG A O 1
ATOM 643 N N . VAL A 1 86 ? 13.477 -11.321 -18.876 1.00 88.31 86 VAL A N 1
ATOM 644 C CA . VAL A 1 86 ? 13.711 -9.977 -18.319 1.00 88.31 86 VAL A CA 1
ATOM 645 C C . VAL A 1 86 ? 12.617 -9.653 -17.302 1.00 88.31 86 VAL A C 1
ATOM 647 O O . VAL A 1 86 ? 11.427 -9.717 -17.620 1.00 88.31 86 VAL A O 1
ATOM 650 N N . VAL A 1 87 ? 13.023 -9.312 -16.080 1.00 91.88 87 VAL A N 1
ATOM 651 C CA . VAL A 1 87 ? 12.121 -9.102 -14.936 1.00 91.88 87 VAL A CA 1
ATOM 652 C C . VAL A 1 87 ? 12.186 -7.690 -14.361 1.00 91.88 87 VAL A C 1
ATOM 654 O O . VAL A 1 87 ? 11.213 -7.258 -13.736 1.00 91.88 87 VAL A O 1
ATOM 657 N N . LEU A 1 88 ? 13.280 -6.969 -14.605 1.00 91.94 88 LEU A N 1
ATOM 658 C CA . LEU A 1 88 ? 13.480 -5.568 -14.243 1.00 91.94 88 LEU A CA 1
ATOM 659 C C . LEU A 1 88 ? 14.372 -4.914 -15.308 1.00 91.94 88 LEU A C 1
ATOM 661 O O . LEU A 1 88 ? 15.204 -5.582 -15.915 1.00 91.94 88 LEU A O 1
ATOM 665 N N . VAL A 1 89 ? 14.184 -3.629 -15.576 1.00 92.38 89 VAL A N 1
ATOM 666 C CA . VAL A 1 89 ? 15.036 -2.849 -16.475 1.00 92.38 89 VAL A CA 1
ATOM 667 C C . VAL A 1 89 ? 15.348 -1.539 -15.788 1.00 92.38 89 VAL A C 1
ATOM 669 O O . VAL A 1 89 ? 14.441 -0.824 -15.348 1.00 92.38 89 VAL A O 1
ATOM 672 N N . TYR A 1 90 ? 16.634 -1.242 -15.719 1.00 91.44 90 TYR A N 1
ATOM 673 C CA . TYR A 1 90 ? 17.150 0.000 -15.191 1.00 91.44 90 TYR A CA 1
ATOM 674 C C . TYR A 1 90 ? 17.569 0.938 -16.318 1.00 91.44 90 TYR A C 1
ATOM 676 O O . TYR A 1 90 ? 17.894 0.481 -17.409 1.00 91.44 90 TYR A O 1
ATOM 684 N N . GLU A 1 91 ? 17.616 2.231 -16.036 1.00 90.62 91 GLU A N 1
ATOM 685 C CA . GLU A 1 91 ? 18.255 3.233 -16.879 1.00 90.62 91 GLU A CA 1
ATOM 686 C C . GLU A 1 91 ? 19.400 3.900 -16.110 1.00 90.62 91 GLU A C 1
ATOM 688 O O . GLU A 1 91 ? 19.229 4.391 -14.989 1.00 90.62 91 GLU A O 1
ATOM 693 N N . ASP A 1 92 ? 20.584 3.905 -16.717 1.00 88.56 92 ASP A N 1
ATOM 694 C CA . ASP A 1 92 ? 21.777 4.559 -16.190 1.00 88.56 92 ASP A CA 1
ATOM 695 C C . ASP A 1 92 ? 21.780 6.052 -16.555 1.00 88.56 92 ASP A C 1
ATOM 697 O O . ASP A 1 92 ? 22.244 6.477 -17.618 1.00 88.56 92 ASP A O 1
ATOM 701 N N . ILE A 1 93 ? 21.314 6.882 -15.624 1.00 84.12 93 ILE A N 1
ATOM 702 C CA . ILE A 1 93 ? 21.362 8.339 -15.717 1.00 84.12 93 ILE A CA 1
ATOM 703 C C . ILE A 1 93 ? 22.786 8.804 -15.414 1.00 84.12 93 ILE A C 1
ATOM 705 O O . ILE A 1 93 ? 23.219 8.954 -14.265 1.00 84.12 93 ILE A O 1
ATOM 709 N N . ARG A 1 94 ? 23.539 9.088 -16.475 1.00 77.69 94 ARG A N 1
ATOM 710 C CA . ARG A 1 94 ? 24.839 9.752 -16.356 1.00 77.69 94 ARG A CA 1
ATOM 711 C C . ARG A 1 94 ? 24.592 11.225 -16.054 1.00 77.69 94 ARG A C 1
ATOM 713 O O . ARG A 1 94 ? 24.141 11.963 -16.931 1.00 77.69 94 ARG A O 1
ATOM 720 N N . LYS A 1 95 ? 24.914 11.678 -14.837 1.00 62.25 95 LYS A N 1
ATOM 721 C CA . LYS A 1 95 ? 25.006 13.117 -14.562 1.00 62.25 95 LYS A CA 1
ATOM 722 C C . LYS A 1 95 ? 26.106 13.673 -15.456 1.00 62.25 95 LYS A C 1
ATOM 724 O O . LYS A 1 95 ? 27.287 13.443 -15.203 1.00 62.25 95 LYS A O 1
ATOM 729 N N . GLY A 1 96 ? 25.716 14.337 -16.541 1.00 53.34 96 GLY A N 1
ATOM 730 C CA . GLY A 1 96 ? 26.664 15.023 -17.401 1.00 53.34 96 GLY A CA 1
ATOM 731 C C . GLY A 1 96 ? 27.486 15.963 -16.533 1.00 53.34 96 GLY A C 1
ATOM 732 O O . GLY A 1 96 ? 26.919 16.743 -15.768 1.00 53.34 96 GLY A O 1
ATOM 733 N N . THR A 1 97 ? 28.812 15.879 -16.622 1.00 44.03 97 THR A N 1
ATOM 734 C CA . THR A 1 97 ? 29.674 16.999 -16.252 1.00 44.03 97 THR A CA 1
ATOM 735 C C . THR A 1 97 ? 29.103 18.210 -16.965 1.00 44.03 97 THR A C 1
ATOM 737 O O . THR A 1 97 ? 29.185 18.286 -18.194 1.00 44.03 97 THR A O 1
ATOM 740 N N . GLY A 1 98 ? 28.418 19.075 -16.216 1.00 41.34 98 GLY A N 1
ATOM 741 C CA . GLY A 1 98 ? 27.847 20.288 -16.761 1.00 41.34 98 GLY A CA 1
ATOM 742 C C . GLY A 1 98 ? 28.941 2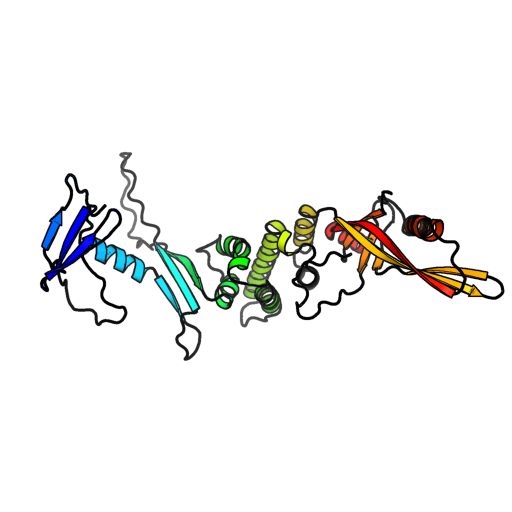0.988 -17.545 1.00 41.34 98 GLY A C 1
ATOM 743 O O . GLY A 1 98 ? 30.023 21.240 -17.013 1.00 41.34 98 GLY A O 1
ATOM 744 N N . GLN A 1 99 ? 28.670 21.258 -18.819 1.00 42.38 99 GLN A N 1
ATOM 745 C CA . GLN A 1 99 ? 29.293 22.398 -19.462 1.00 42.38 99 GLN A CA 1
ATOM 746 C C . GLN A 1 99 ? 29.085 23.559 -18.498 1.00 42.38 99 GLN A C 1
ATOM 748 O O . GLN A 1 99 ? 27.946 23.900 -18.168 1.00 42.38 99 GLN A O 1
ATOM 753 N N . GLY A 1 100 ? 30.193 24.065 -17.959 1.00 35.34 100 GLY A N 1
ATOM 754 C CA . GLY A 1 100 ? 30.182 25.303 -17.215 1.00 35.34 100 GLY A CA 1
ATOM 755 C C . GLY A 1 100 ? 29.444 26.324 -18.062 1.00 35.34 100 GLY A C 1
ATOM 756 O O . GLY A 1 100 ? 29.728 26.485 -19.246 1.00 35.34 100 GLY A O 1
ATOM 757 N N . SER A 1 101 ? 28.453 26.962 -17.453 1.00 36.78 101 SER A N 1
ATOM 758 C CA . SER A 1 101 ? 27.999 28.268 -17.890 1.00 36.78 101 SER A CA 1
ATOM 759 C C . SER A 1 101 ? 29.246 29.139 -18.047 1.00 36.78 101 SER A C 1
ATOM 761 O O . SER A 1 101 ? 29.845 29.526 -17.044 1.00 36.78 101 SER A O 1
ATOM 763 N N . ASP A 1 102 ? 29.654 29.401 -19.288 1.00 44.38 102 ASP A N 1
ATOM 764 C CA . ASP A 1 102 ? 30.646 30.419 -19.614 1.00 44.38 102 ASP A CA 1
ATOM 765 C C . ASP A 1 102 ? 30.152 31.749 -19.043 1.00 44.38 102 ASP A C 1
ATOM 767 O O . ASP A 1 102 ? 29.180 32.341 -19.511 1.00 44.38 102 ASP A O 1
ATOM 771 N N . GLY A 1 103 ? 30.790 32.183 -17.962 1.00 40.81 103 GLY A N 1
ATOM 772 C CA . GLY A 1 103 ? 30.383 33.370 -17.231 1.00 40.81 103 GLY A CA 1
ATOM 773 C C . GLY A 1 103 ? 31.217 33.580 -15.980 1.00 40.81 103 GLY A C 1
ATOM 774 O O . GLY A 1 103 ? 30.692 33.505 -14.875 1.00 40.81 103 GLY A O 1
ATOM 775 N N . GLY A 1 104 ? 32.515 33.847 -16.145 1.00 35.28 104 GLY A N 1
ATOM 776 C CA . GLY A 1 104 ? 33.338 34.372 -15.056 1.00 35.28 104 GLY A CA 1
ATOM 777 C C . GLY A 1 104 ? 34.796 33.947 -15.118 1.00 35.28 104 GLY A C 1
ATOM 778 O O . GLY A 1 104 ? 35.182 32.915 -14.582 1.00 35.28 104 GLY A O 1
ATOM 779 N N . THR A 1 105 ? 35.625 34.794 -15.721 1.00 42.34 105 THR A N 1
ATOM 780 C CA . THR A 1 105 ? 37.074 34.850 -15.501 1.00 42.34 105 THR A CA 1
ATOM 781 C C . THR A 1 105 ? 37.418 34.737 -14.017 1.00 42.34 105 THR A C 1
ATOM 783 O O . THR A 1 105 ? 37.093 35.642 -13.260 1.00 42.34 105 THR A O 1
ATOM 786 N N . THR A 1 106 ? 38.099 33.667 -13.607 1.00 39.25 106 THR A N 1
ATOM 787 C CA . THR A 1 106 ? 39.320 33.692 -12.776 1.00 39.25 106 THR A CA 1
ATOM 788 C C . THR A 1 106 ? 39.879 32.269 -12.644 1.00 39.25 106 THR A C 1
ATOM 790 O O . THR A 1 106 ? 39.149 31.321 -12.373 1.00 39.25 106 THR A O 1
ATOM 793 N N . SER A 1 107 ? 41.182 32.117 -12.893 1.00 42.66 107 SER A N 1
ATOM 794 C CA . SER A 1 107 ? 41.934 30.856 -12.820 1.00 42.66 107 SER A CA 1
ATOM 795 C C . SER A 1 107 ? 41.808 30.139 -11.469 1.00 42.66 107 SER A C 1
ATOM 797 O O . SER A 1 107 ? 41.729 30.805 -10.435 1.00 42.66 107 SER A O 1
ATOM 799 N N . PRO A 1 108 ? 41.967 28.801 -11.440 1.00 42.47 108 PRO A N 1
ATOM 800 C CA . PRO A 1 108 ? 42.928 28.235 -10.487 1.00 42.47 108 PRO A CA 1
ATOM 801 C C . PRO A 1 108 ? 43.746 27.028 -11.002 1.00 42.47 108 PRO A C 1
ATOM 803 O O . PRO A 1 108 ? 43.468 26.423 -12.032 1.00 42.47 108 PRO A O 1
ATOM 806 N N . LEU A 1 109 ? 44.804 26.746 -10.239 1.00 35.97 109 LEU A N 1
ATOM 807 C CA . LEU A 1 109 ? 45.924 25.816 -10.423 1.00 35.97 109 LEU A CA 1
ATOM 808 C C . LEU A 1 109 ? 45.564 24.337 -10.721 1.00 35.97 109 LEU A C 1
ATOM 810 O O . LEU A 1 109 ? 44.485 23.875 -10.348 1.00 35.97 109 LEU A O 1
ATOM 814 N N . PRO A 1 110 ? 46.505 23.545 -11.291 1.00 43.12 110 PRO A N 1
ATOM 815 C CA . PRO A 1 110 ? 46.283 22.130 -11.571 1.00 43.12 110 PRO A CA 1
ATOM 816 C C . PRO A 1 110 ? 46.347 21.308 -10.277 1.00 43.12 110 PRO A C 1
ATOM 818 O O . PRO A 1 110 ? 47.401 21.170 -9.661 1.00 43.12 110 PRO A O 1
ATOM 821 N N . SER A 1 111 ? 45.212 20.739 -9.875 1.00 35.22 111 SER A N 1
ATOM 822 C CA . SER A 1 111 ? 45.133 19.731 -8.813 1.00 35.22 111 SER A CA 1
ATOM 823 C C . SER A 1 111 ? 44.859 18.371 -9.455 1.00 35.22 111 SER A C 1
ATOM 825 O O . SER A 1 111 ? 43.854 18.233 -10.138 1.00 35.22 111 SER A O 1
ATOM 827 N N . SER A 1 112 ? 45.780 17.427 -9.246 1.00 35.00 112 SER A N 1
ATOM 828 C CA . SER A 1 112 ? 45.722 15.954 -9.359 1.00 35.00 112 SER A CA 1
ATOM 829 C C . SER A 1 112 ? 44.737 15.280 -10.344 1.00 35.00 112 SER A C 1
ATOM 831 O O . SER A 1 112 ? 43.533 15.525 -10.293 1.00 35.00 112 SER A O 1
ATOM 833 N N . PRO A 1 113 ? 45.186 14.285 -11.143 1.00 39.84 113 PRO A N 1
ATOM 834 C CA . PRO A 1 113 ? 44.310 13.501 -12.006 1.00 39.84 113 PRO A CA 1
ATOM 835 C C . PRO A 1 113 ? 43.530 12.487 -11.157 1.00 39.84 113 PRO A C 1
ATOM 837 O O . PRO A 1 113 ? 43.889 11.317 -11.062 1.00 39.84 113 PRO A O 1
ATOM 840 N N . SER A 1 114 ? 42.461 12.932 -10.502 1.00 38.03 114 SER A N 1
ATOM 841 C CA . SER A 1 114 ? 41.410 12.005 -10.087 1.00 38.03 114 SER A CA 1
ATOM 842 C C . SER A 1 114 ? 40.580 11.683 -11.327 1.00 38.03 114 SER A C 1
ATOM 844 O O . SER A 1 114 ? 40.118 12.589 -12.023 1.00 38.03 114 SER A O 1
ATOM 846 N N . LEU A 1 115 ? 40.472 10.393 -11.662 1.00 41.12 115 LEU A N 1
ATOM 847 C CA . LEU A 1 115 ? 39.604 9.934 -12.743 1.00 41.12 115 LEU A CA 1
ATOM 848 C C . LEU A 1 115 ? 38.207 10.539 -12.537 1.00 41.12 115 LEU A C 1
ATOM 850 O O . LEU A 1 115 ? 37.722 10.516 -11.403 1.00 41.12 115 LEU A O 1
ATOM 854 N N . PRO A 1 116 ? 37.524 11.032 -13.583 1.00 43.22 116 PRO A N 1
ATOM 855 C CA . PRO A 1 116 ? 36.119 11.370 -13.460 1.00 43.22 116 PRO A CA 1
ATOM 856 C C . PRO A 1 116 ? 35.358 10.060 -13.236 1.00 43.22 116 PRO A C 1
ATOM 858 O O . PRO A 1 116 ? 34.972 9.376 -14.185 1.00 43.22 116 PRO A O 1
ATOM 861 N N . SER A 1 117 ? 35.156 9.680 -11.973 1.00 47.56 117 SER A N 1
ATOM 862 C CA . SER A 1 117 ? 34.134 8.708 -11.609 1.00 47.56 117 SER A CA 1
ATOM 863 C C . SER A 1 117 ? 32.809 9.347 -11.998 1.00 47.56 117 SER A C 1
ATOM 865 O O . SER A 1 117 ? 32.240 10.139 -11.247 1.00 47.56 117 SER A O 1
ATOM 867 N N . THR A 1 118 ? 32.368 9.094 -13.227 1.00 55.34 118 THR A N 1
ATOM 868 C CA . THR A 1 118 ? 31.056 9.526 -13.691 1.00 55.34 118 THR A CA 1
ATOM 869 C C . THR A 1 118 ? 30.064 8.878 -12.738 1.00 55.34 118 THR A C 1
ATOM 871 O O . THR A 1 118 ? 29.917 7.659 -12.750 1.00 55.34 118 THR A O 1
ATOM 874 N N . GLN A 1 119 ? 29.471 9.659 -11.834 1.00 60.50 119 GLN A N 1
ATOM 875 C CA . GLN A 1 119 ? 28.465 9.142 -10.919 1.00 60.50 119 GLN A CA 1
ATOM 876 C C . GLN A 1 119 ? 27.255 8.765 -11.777 1.00 60.50 119 GLN A C 1
ATOM 878 O O . GLN A 1 119 ? 26.518 9.634 -12.247 1.00 60.50 119 GLN A O 1
ATOM 883 N N . VAL A 1 120 ? 27.112 7.470 -12.045 1.00 69.38 120 VAL A N 1
ATOM 884 C CA . VAL A 1 120 ? 25.964 6.912 -12.752 1.00 69.38 120 VAL A CA 1
ATOM 885 C C . VAL A 1 120 ? 24.876 6.686 -11.710 1.00 69.38 120 VAL A C 1
ATOM 887 O O . VAL A 1 120 ? 25.037 5.869 -10.806 1.00 69.38 120 VAL A O 1
ATOM 890 N N . SER A 1 121 ? 23.803 7.468 -11.793 1.00 80.62 121 SER A N 1
ATOM 891 C CA . SER A 1 121 ? 22.592 7.233 -11.012 1.00 80.62 121 SER A CA 1
ATOM 892 C C . SER A 1 121 ? 21.740 6.232 -11.778 1.00 80.62 121 SER A C 1
ATOM 894 O O . SER A 1 121 ? 21.410 6.472 -12.930 1.00 80.62 121 SER A O 1
ATOM 896 N N . ARG A 1 122 ? 21.401 5.111 -11.154 1.00 86.81 122 ARG A N 1
ATOM 897 C CA . ARG A 1 122 ? 20.560 4.076 -11.753 1.00 86.81 122 ARG A CA 1
ATOM 898 C C . ARG A 1 122 ? 19.115 4.227 -11.281 1.00 86.81 122 ARG A C 1
ATOM 900 O O . ARG A 1 122 ? 18.901 4.362 -10.080 1.00 86.81 122 ARG A O 1
ATOM 907 N N . VAL A 1 123 ? 18.155 4.206 -12.204 1.00 91.06 123 VAL A N 1
ATOM 908 C CA . VAL A 1 123 ? 16.714 4.259 -11.891 1.00 91.06 123 VAL A CA 1
ATOM 909 C C . VAL A 1 123 ? 15.985 3.076 -12.510 1.00 91.06 123 VAL A C 1
ATOM 911 O O . VAL A 1 123 ? 16.377 2.591 -13.567 1.00 91.06 123 VAL A O 1
ATOM 914 N N . VAL A 1 124 ? 14.924 2.595 -11.869 1.00 92.19 124 VAL A N 1
ATOM 915 C CA . VAL A 1 124 ? 14.080 1.530 -12.427 1.00 92.19 124 VAL A CA 1
ATOM 916 C C . VAL A 1 124 ? 13.086 2.140 -13.412 1.00 92.19 124 VAL A C 1
ATOM 918 O O . VAL A 1 124 ? 12.322 3.026 -13.044 1.00 92.19 124 VAL A O 1
ATOM 921 N N . ILE A 1 125 ? 13.048 1.631 -14.647 1.00 92.19 125 ILE A N 1
ATOM 922 C CA . ILE A 1 125 ? 12.122 2.117 -15.686 1.00 92.19 125 ILE A CA 1
ATOM 923 C C . ILE A 1 125 ? 11.020 1.114 -16.035 1.00 92.19 125 ILE A C 1
ATOM 925 O O . ILE A 1 125 ? 9.938 1.505 -16.472 1.00 92.19 125 ILE A O 1
ATOM 929 N N . LYS A 1 126 ? 11.275 -0.190 -15.874 1.00 92.81 126 LYS A N 1
ATOM 930 C CA . LYS A 1 126 ? 10.315 -1.264 -16.181 1.00 92.81 126 LYS A CA 1
ATOM 931 C C . LYS A 1 126 ? 10.537 -2.420 -15.218 1.00 92.81 126 LYS A C 1
ATOM 933 O O . LYS A 1 126 ? 11.672 -2.708 -14.861 1.00 92.81 126 LYS A O 1
ATOM 938 N N . GLY A 1 127 ? 9.481 -3.138 -14.856 1.00 93.12 127 GLY A N 1
ATOM 939 C CA . GLY A 1 127 ? 9.614 -4.341 -14.043 1.00 93.12 127 GLY A CA 1
ATOM 940 C C . GLY A 1 127 ? 8.322 -5.124 -13.917 1.00 93.12 127 GLY A C 1
ATOM 941 O O . GLY A 1 127 ? 7.229 -4.594 -14.105 1.00 93.12 127 GLY A O 1
ATOM 942 N N . THR A 1 128 ? 8.459 -6.403 -13.587 1.00 94.12 128 THR A N 1
ATOM 943 C CA . THR A 1 128 ? 7.332 -7.213 -13.112 1.00 94.12 128 THR A CA 1
ATOM 944 C C . THR A 1 128 ? 6.883 -6.710 -11.735 1.00 94.12 128 THR A C 1
ATOM 946 O O . THR A 1 128 ? 7.736 -6.274 -10.955 1.00 94.12 128 THR A O 1
ATOM 949 N N . PRO A 1 129 ? 5.583 -6.769 -11.387 1.00 94.75 129 PRO A N 1
ATOM 950 C CA . PRO A 1 129 ? 5.103 -6.314 -10.080 1.00 94.75 129 PRO A CA 1
ATOM 951 C C . PRO A 1 129 ? 5.867 -6.933 -8.901 1.00 94.75 129 PRO A C 1
ATOM 953 O O . PRO A 1 129 ? 6.150 -6.258 -7.912 1.00 94.75 129 PRO A O 1
ATOM 956 N N . GLU A 1 130 ? 6.254 -8.202 -9.022 1.00 93.38 130 GLU A N 1
ATOM 957 C CA . GLU A 1 130 ? 7.031 -8.938 -8.030 1.00 93.38 130 GLU A CA 1
ATOM 958 C C . GLU A 1 130 ? 8.425 -8.339 -7.830 1.00 93.38 130 GLU A C 1
ATOM 960 O O . GLU A 1 130 ? 8.828 -8.122 -6.686 1.00 93.38 130 GLU A O 1
ATOM 965 N N . LYS A 1 131 ? 9.152 -8.049 -8.918 1.00 92.94 131 LYS A N 1
ATOM 966 C CA . LYS A 1 131 ? 10.491 -7.452 -8.833 1.00 92.94 131 LYS A CA 1
ATOM 967 C C . LYS A 1 131 ? 10.459 -5.983 -8.443 1.00 92.94 131 LYS A C 1
ATOM 969 O O . LYS A 1 131 ? 11.337 -5.565 -7.701 1.00 92.94 131 LYS A O 1
ATOM 974 N N . LEU A 1 132 ? 9.441 -5.225 -8.856 1.00 95.12 132 LEU A N 1
ATOM 975 C CA . LEU A 1 132 ? 9.256 -3.848 -8.387 1.00 95.12 132 LEU A CA 1
ATOM 976 C C . LEU A 1 132 ? 9.067 -3.804 -6.864 1.00 95.12 132 LEU A C 1
ATOM 978 O O . LEU A 1 132 ? 9.633 -2.941 -6.192 1.00 95.12 132 LEU A O 1
ATOM 982 N N . ILE A 1 133 ? 8.317 -4.763 -6.311 1.00 95.19 133 ILE A N 1
ATOM 983 C CA . ILE A 1 133 ? 8.174 -4.911 -4.861 1.00 95.19 133 ILE A CA 1
ATOM 984 C C . ILE A 1 133 ? 9.501 -5.334 -4.234 1.00 95.19 133 ILE A C 1
ATOM 986 O O . ILE A 1 133 ? 9.937 -4.686 -3.289 1.00 95.19 133 ILE A O 1
ATOM 990 N N . GLU A 1 134 ? 10.174 -6.364 -4.754 1.00 92.31 134 GLU A N 1
ATOM 991 C CA . GLU A 1 134 ? 11.465 -6.811 -4.205 1.00 92.31 134 GLU A CA 1
ATOM 992 C C . GLU A 1 134 ? 12.526 -5.701 -4.228 1.00 92.31 134 GLU A C 1
ATOM 994 O O . GLU A 1 134 ? 13.307 -5.580 -3.286 1.00 92.31 134 GLU A O 1
ATOM 999 N N . HIS A 1 135 ? 12.497 -4.816 -5.226 1.00 91.94 135 HIS A N 1
ATOM 1000 C CA . HIS A 1 135 ? 13.413 -3.683 -5.320 1.00 91.94 135 HIS A CA 1
ATOM 1001 C C . HIS A 1 135 ? 13.269 -2.686 -4.152 1.00 91.94 135 HIS A C 1
ATOM 1003 O O . HIS A 1 135 ? 14.254 -2.059 -3.773 1.00 91.94 135 HIS A O 1
ATOM 1009 N N . LEU A 1 136 ? 12.113 -2.613 -3.469 1.00 92.12 136 LEU A N 1
ATOM 1010 C CA . LEU A 1 136 ? 11.972 -1.831 -2.224 1.00 92.12 136 LEU A CA 1
ATOM 1011 C C . LEU A 1 136 ? 12.944 -2.299 -1.127 1.00 92.12 136 LEU A C 1
ATOM 1013 O O . LEU A 1 136 ? 13.287 -1.546 -0.216 1.00 92.12 136 LEU A O 1
ATOM 1017 N N . ARG A 1 137 ? 13.398 -3.553 -1.178 1.00 87.31 137 ARG A N 1
ATOM 1018 C CA . ARG A 1 137 ? 14.390 -4.077 -0.240 1.00 87.31 137 ARG A CA 1
ATOM 1019 C C . ARG A 1 137 ? 15.792 -3.543 -0.529 1.00 87.31 137 ARG A C 1
ATOM 1021 O O . ARG A 1 137 ? 16.585 -3.447 0.414 1.00 87.31 137 ARG A O 1
ATOM 1028 N N . SER A 1 138 ? 16.094 -3.199 -1.783 1.00 82.56 138 SER A N 1
ATOM 1029 C CA . SER A 1 138 ? 17.427 -2.788 -2.225 1.00 82.56 138 SER A CA 1
ATOM 1030 C C . SER A 1 138 ? 17.877 -1.510 -1.497 1.00 82.56 138 SER A C 1
ATOM 1032 O O . SER A 1 138 ? 17.089 -0.578 -1.321 1.00 82.56 138 SER A O 1
ATOM 1034 N N . PRO A 1 139 ? 19.128 -1.429 -1.011 1.00 67.19 139 PRO A N 1
ATOM 1035 C CA . PRO A 1 139 ? 19.659 -0.244 -0.343 1.00 67.19 139 PRO A CA 1
ATOM 1036 C C . PRO A 1 139 ? 20.081 0.871 -1.317 1.00 67.19 139 PRO A C 1
ATOM 1038 O O . PRO A 1 139 ? 20.936 1.679 -0.957 1.00 67.19 139 PRO A O 1
ATOM 1041 N N . GLU A 1 140 ? 19.538 0.915 -2.535 1.00 64.81 140 GLU A N 1
ATOM 1042 C CA . GLU A 1 140 ? 20.075 1.754 -3.604 1.00 64.81 140 GLU A CA 1
ATOM 1043 C C . GLU A 1 140 ? 19.978 3.258 -3.290 1.00 64.81 140 GLU A C 1
ATOM 1045 O O . GLU A 1 140 ? 18.885 3.801 -3.133 1.00 64.81 140 GLU A O 1
ATOM 1050 N N . PRO A 1 141 ? 21.121 3.968 -3.210 1.00 61.00 141 PRO A N 1
ATOM 1051 C CA . PRO A 1 141 ? 21.142 5.407 -2.954 1.00 61.00 141 PRO A CA 1
ATOM 1052 C C . PRO A 1 141 ? 20.800 6.236 -4.201 1.00 61.00 141 PRO A C 1
ATOM 1054 O O . PRO A 1 141 ? 20.732 7.462 -4.118 1.00 61.00 141 PRO A O 1
ATOM 1057 N N . SER A 1 142 ? 20.652 5.582 -5.355 1.00 75.75 142 SER A N 1
ATOM 1058 C CA . SER A 1 142 ? 20.522 6.217 -6.666 1.00 75.75 142 SER A CA 1
ATOM 1059 C C . SER A 1 142 ? 19.151 6.850 -6.897 1.00 75.75 142 SER A C 1
ATOM 1061 O O . SER A 1 142 ? 19.091 7.895 -7.542 1.00 75.75 142 SER A O 1
ATOM 1063 N N . ASP A 1 143 ? 18.092 6.262 -6.332 1.00 85.00 143 ASP A N 1
ATOM 1064 C CA . ASP A 1 143 ? 16.718 6.753 -6.437 1.00 85.00 143 ASP A CA 1
ATOM 1065 C C . ASP A 1 143 ? 16.051 6.830 -5.048 1.00 85.00 143 ASP A C 1
ATOM 1067 O O . ASP A 1 143 ? 15.425 5.875 -4.578 1.00 85.00 143 ASP A O 1
ATOM 1071 N N . PRO A 1 144 ? 16.188 7.966 -4.339 1.00 86.12 144 PRO A N 1
ATOM 1072 C CA . PRO A 1 144 ? 15.565 8.146 -3.031 1.00 86.12 144 PRO A CA 1
ATOM 1073 C C . PRO A 1 144 ? 14.033 8.281 -3.097 1.00 86.12 144 PRO A C 1
ATOM 1075 O O . PRO A 1 144 ? 13.381 8.131 -2.059 1.00 86.12 144 PRO A O 1
ATOM 1078 N N . SER A 1 145 ? 13.471 8.578 -4.274 1.00 89.12 145 SER A N 1
ATOM 1079 C CA . SER A 1 145 ? 12.033 8.761 -4.531 1.00 89.12 145 SER A CA 1
ATOM 1080 C C . SER A 1 145 ? 11.302 7.456 -4.836 1.00 89.12 145 SER A C 1
ATOM 1082 O O . SER A 1 145 ? 10.097 7.389 -4.605 1.00 89.12 145 SER A O 1
ATOM 1084 N N . TYR A 1 146 ? 12.017 6.401 -5.242 1.00 92.88 146 TYR A N 1
ATOM 1085 C CA . TYR A 1 146 ? 11.434 5.131 -5.689 1.00 92.88 146 TYR A CA 1
ATOM 1086 C C . TYR A 1 146 ? 10.293 4.615 -4.803 1.00 92.88 146 TYR A C 1
ATOM 1088 O O . TYR A 1 146 ? 9.223 4.256 -5.286 1.00 92.88 146 TYR A O 1
ATOM 1096 N N . ALA A 1 147 ? 10.494 4.586 -3.481 1.00 93.00 147 ALA A N 1
ATOM 1097 C CA . ALA A 1 147 ? 9.483 4.068 -2.561 1.00 93.00 147 ALA A CA 1
ATOM 1098 C C . ALA A 1 147 ? 8.216 4.938 -2.507 1.00 93.00 147 ALA A C 1
ATOM 1100 O O . ALA A 1 147 ? 7.122 4.408 -2.328 1.00 93.00 147 ALA A O 1
ATOM 1101 N N . GLU A 1 148 ? 8.351 6.256 -2.644 1.00 93.56 148 GLU A N 1
ATOM 1102 C CA . GLU A 1 148 ? 7.212 7.175 -2.693 1.00 93.56 148 GLU A CA 1
ATOM 1103 C C . GLU A 1 148 ? 6.441 7.009 -4.004 1.00 93.56 148 GLU A C 1
ATOM 1105 O O . GLU A 1 148 ? 5.225 6.814 -3.972 1.00 93.56 148 GLU A O 1
ATOM 1110 N N . ASP A 1 149 ? 7.150 6.964 -5.132 1.00 94.81 149 ASP A N 1
ATOM 1111 C CA . ASP A 1 149 ? 6.556 6.766 -6.456 1.00 94.81 149 ASP A CA 1
ATOM 1112 C C . ASP A 1 149 ? 5.868 5.403 -6.569 1.00 94.81 149 ASP A C 1
ATOM 1114 O O . ASP A 1 149 ? 4.739 5.297 -7.061 1.00 94.81 149 ASP A O 1
ATOM 1118 N N . PHE A 1 150 ? 6.498 4.354 -6.035 1.00 96.06 150 PHE A N 1
ATOM 1119 C CA . PHE A 1 150 ? 5.918 3.019 -5.962 1.00 96.06 150 PHE A CA 1
ATOM 1120 C C . PHE A 1 150 ? 4.611 3.028 -5.154 1.00 96.06 150 PHE A C 1
ATOM 1122 O O . PHE A 1 150 ? 3.582 2.543 -5.627 1.00 96.06 150 PHE A O 1
ATOM 1129 N N . LEU A 1 151 ? 4.612 3.599 -3.943 1.00 96.12 151 LEU A N 1
ATOM 1130 C CA . LEU A 1 151 ? 3.425 3.635 -3.077 1.00 96.12 151 LEU A CA 1
ATOM 1131 C C . LEU A 1 151 ? 2.304 4.521 -3.640 1.00 96.12 151 LEU A C 1
ATOM 1133 O O . LEU A 1 151 ? 1.124 4.228 -3.426 1.00 96.12 151 LEU A O 1
ATOM 1137 N N . LEU A 1 152 ? 2.656 5.559 -4.396 1.00 96.19 152 LEU A N 1
ATOM 1138 C CA . LEU A 1 152 ? 1.704 6.399 -5.112 1.00 96.19 152 LEU A CA 1
ATOM 1139 C C . LEU A 1 152 ? 1.036 5.638 -6.266 1.00 96.19 152 LEU A C 1
ATOM 1141 O O . LEU A 1 152 ? -0.173 5.773 -6.478 1.00 96.19 152 LEU A O 1
ATOM 1145 N N . THR A 1 153 ?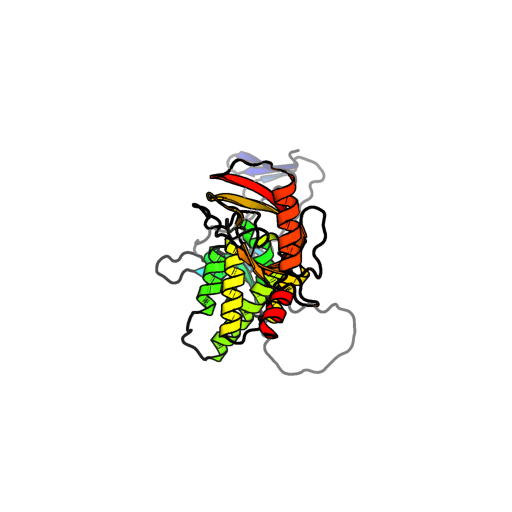 1.803 4.834 -7.005 1.00 95.81 153 THR A N 1
ATOM 1146 C CA . THR A 1 153 ? 1.377 4.285 -8.301 1.00 95.81 153 THR A CA 1
ATOM 1147 C C . THR A 1 153 ? 1.001 2.807 -8.287 1.00 95.81 153 THR A C 1
ATOM 1149 O O . THR A 1 153 ? 0.381 2.366 -9.251 1.00 95.81 153 THR A O 1
ATOM 1152 N N . TYR A 1 154 ? 1.256 2.042 -7.215 1.00 95.88 154 TYR A N 1
ATOM 1153 C CA . TYR A 1 154 ? 1.090 0.576 -7.231 1.00 95.88 154 TYR A CA 1
ATOM 1154 C C . TYR A 1 154 ? -0.278 0.076 -7.710 1.00 95.88 154 TYR A C 1
ATOM 1156 O O . TYR A 1 154 ? -0.384 -1.006 -8.278 1.00 95.88 154 TYR A O 1
ATOM 1164 N N . ARG A 1 155 ? -1.339 0.865 -7.518 1.00 94.56 155 ARG A N 1
ATOM 1165 C CA . ARG A 1 155 ? -2.708 0.559 -7.965 1.00 94.56 155 ARG A CA 1
ATOM 1166 C C . ARG A 1 155 ? -2.859 0.382 -9.469 1.00 94.56 155 ARG A C 1
ATOM 1168 O O . ARG A 1 155 ? -3.829 -0.229 -9.901 1.00 94.56 155 ARG A O 1
ATOM 1175 N N . THR A 1 156 ? -1.966 0.970 -10.260 1.00 95.88 156 THR A N 1
ATOM 1176 C CA . THR A 1 156 ? -2.044 0.899 -11.724 1.00 95.88 156 THR A CA 1
ATOM 1177 C C . THR A 1 156 ? -1.621 -0.472 -12.243 1.00 95.88 156 THR A C 1
ATOM 1179 O O . THR A 1 156 ? -2.038 -0.859 -13.330 1.00 95.88 156 THR A O 1
ATOM 1182 N N . PHE A 1 157 ? -0.839 -1.222 -11.459 1.00 94.94 157 PHE A N 1
ATOM 1183 C CA . PHE A 1 157 ? -0.292 -2.520 -11.853 1.00 94.94 157 PHE A CA 1
ATOM 1184 C C . PHE A 1 157 ? -0.558 -3.653 -10.849 1.00 94.94 157 PHE A C 1
ATOM 1186 O O . PHE A 1 157 ? -0.332 -4.816 -11.177 1.00 94.94 157 PHE A O 1
ATOM 1193 N N . LEU A 1 158 ? -1.072 -3.355 -9.651 1.00 94.56 158 LEU A N 1
ATOM 1194 C CA . LEU A 1 158 ? -1.537 -4.346 -8.680 1.00 94.56 158 LEU A CA 1
ATOM 1195 C C . LEU A 1 158 ? -3.047 -4.206 -8.444 1.00 94.56 158 LEU A C 1
ATOM 1197 O O . LEU A 1 158 ? -3.494 -3.150 -7.991 1.00 94.56 158 LEU A O 1
ATOM 1201 N N . PRO A 1 159 ? -3.838 -5.279 -8.634 1.00 91.06 159 PRO A N 1
ATOM 1202 C CA . PRO A 1 159 ? -5.273 -5.244 -8.354 1.00 91.06 159 PRO A CA 1
ATOM 1203 C C . PRO A 1 159 ? -5.566 -5.089 -6.855 1.00 91.06 159 PRO A C 1
ATOM 1205 O O . PRO A 1 159 ? -6.566 -4.491 -6.468 1.00 91.06 159 PRO A O 1
ATOM 1208 N N . THR A 1 160 ? -4.690 -5.622 -5.996 1.00 91.81 160 THR A N 1
ATOM 1209 C CA . THR A 1 160 ? -4.763 -5.471 -4.538 1.00 91.81 160 THR A CA 1
ATOM 1210 C C . THR A 1 160 ? -3.358 -5.317 -3.947 1.00 91.81 160 THR A C 1
ATOM 1212 O O . THR A 1 160 ? -2.395 -5.851 -4.502 1.00 91.81 160 THR A O 1
ATOM 1215 N N . PRO A 1 161 ? -3.209 -4.661 -2.782 1.00 93.88 161 PRO A N 1
ATOM 1216 C CA . PRO A 1 161 ? -1.924 -4.554 -2.085 1.00 93.88 161 PRO A CA 1
ATOM 1217 C C . PRO A 1 161 ? -1.454 -5.868 -1.431 1.00 93.88 161 PRO A C 1
ATOM 1219 O O . PRO A 1 161 ? -0.480 -5.863 -0.679 1.00 93.88 161 PRO A O 1
ATOM 1222 N N . ALA A 1 162 ? -2.126 -7.000 -1.674 1.00 93.25 162 ALA A N 1
ATOM 1223 C CA . ALA A 1 162 ? -1.849 -8.268 -1.004 1.00 93.25 162 ALA A CA 1
ATOM 1224 C C . ALA A 1 162 ? -0.401 -8.741 -1.185 1.00 93.25 162 ALA A C 1
ATOM 1226 O O . ALA A 1 162 ? 0.229 -9.187 -0.226 1.00 93.25 162 ALA A O 1
ATOM 1227 N N . LEU A 1 163 ? 0.141 -8.606 -2.400 1.00 93.81 163 LEU A N 1
ATOM 1228 C CA . LEU A 1 163 ? 1.513 -9.016 -2.700 1.00 93.81 163 LEU A CA 1
ATOM 1229 C C . LEU A 1 163 ? 2.526 -8.173 -1.920 1.00 93.81 163 LEU A C 1
ATOM 1231 O O . LEU A 1 163 ? 3.434 -8.731 -1.305 1.00 93.81 163 LEU A O 1
ATOM 1235 N N . LEU A 1 164 ? 2.313 -6.854 -1.879 1.00 95.50 164 LEU A N 1
ATOM 1236 C CA . LEU A 1 164 ? 3.137 -5.912 -1.124 1.00 95.50 164 LEU A CA 1
ATOM 1237 C C . LEU A 1 164 ? 3.095 -6.214 0.378 1.00 95.50 164 LEU A C 1
ATOM 1239 O O . LEU A 1 164 ? 4.141 -6.365 0.999 1.00 95.50 164 LEU A O 1
ATOM 1243 N N . VAL A 1 165 ? 1.896 -6.362 0.952 1.00 95.56 165 VAL A N 1
ATOM 1244 C CA . VAL A 1 165 ? 1.704 -6.682 2.377 1.00 95.56 165 VAL A CA 1
ATOM 1245 C C . VAL A 1 165 ? 2.396 -7.992 2.747 1.00 95.56 165 VAL A C 1
ATOM 1247 O O . VAL A 1 165 ? 3.127 -8.044 3.734 1.00 95.56 165 VAL A O 1
ATOM 1250 N N . ARG A 1 166 ? 2.210 -9.043 1.941 1.00 94.06 166 ARG A N 1
ATOM 1251 C CA . ARG A 1 166 ? 2.826 -10.353 2.182 1.00 94.06 166 ARG A CA 1
ATOM 1252 C C . ARG A 1 166 ? 4.351 -10.267 2.185 1.00 94.06 166 ARG A C 1
ATOM 1254 O O . ARG A 1 166 ? 4.976 -10.846 3.065 1.00 94.06 166 ARG A O 1
ATOM 1261 N N . ARG A 1 167 ? 4.935 -9.545 1.225 1.00 94.00 167 ARG A N 1
ATOM 1262 C CA . ARG A 1 167 ? 6.389 -9.347 1.127 1.00 94.00 167 ARG A CA 1
ATOM 1263 C C . ARG A 1 167 ? 6.937 -8.517 2.285 1.00 94.00 167 ARG A C 1
ATOM 1265 O O . ARG A 1 167 ? 7.902 -8.919 2.915 1.00 94.00 167 ARG A O 1
ATOM 1272 N N . VAL A 1 168 ? 6.269 -7.419 2.637 1.00 94.06 168 VAL A N 1
ATOM 1273 C CA . VAL A 1 168 ? 6.638 -6.581 3.789 1.00 94.06 168 VAL A CA 1
ATOM 1274 C C . VAL A 1 168 ? 6.695 -7.392 5.086 1.00 94.06 168 VAL A C 1
ATOM 1276 O O . VAL A 1 168 ? 7.640 -7.242 5.859 1.00 94.06 168 VAL A O 1
ATOM 1279 N N . LEU A 1 169 ? 5.704 -8.258 5.317 1.00 93.19 169 LEU A N 1
ATOM 1280 C CA . LEU A 1 169 ? 5.685 -9.137 6.485 1.00 93.19 169 LEU A CA 1
ATOM 1281 C C . LEU A 1 169 ? 6.759 -10.231 6.395 1.00 93.19 169 LEU A C 1
ATOM 1283 O O . LEU A 1 169 ? 7.439 -10.475 7.389 1.00 93.19 169 LEU A O 1
ATOM 1287 N N . SER A 1 170 ? 6.975 -10.842 5.221 1.00 92.25 170 SER A N 1
ATOM 1288 C CA . SER A 1 170 ? 8.010 -11.875 5.066 1.00 92.25 170 SER A CA 1
ATOM 1289 C C . SER A 1 170 ? 9.406 -11.322 5.331 1.00 92.25 170 SER A C 1
ATOM 1291 O O . SER A 1 170 ? 10.150 -11.902 6.113 1.00 92.25 170 SER A O 1
ATOM 1293 N N . TRP A 1 171 ? 9.741 -10.152 4.782 1.00 90.56 171 TRP A N 1
ATOM 1294 C CA . TRP A 1 171 ? 11.045 -9.524 4.998 1.00 90.56 171 TRP A CA 1
ATOM 1295 C C . TRP A 1 171 ? 11.298 -9.141 6.460 1.00 90.56 171 TRP A C 1
ATOM 1297 O O . TRP A 1 171 ? 12.452 -9.008 6.867 1.00 90.56 171 TRP A O 1
ATOM 1307 N N . TRP A 1 172 ? 10.241 -8.936 7.252 1.00 88.44 172 TRP A N 1
ATOM 1308 C CA . TRP A 1 172 ? 10.379 -8.667 8.681 1.00 88.44 172 TRP A CA 1
ATOM 1309 C C . TRP A 1 172 ? 10.857 -9.904 9.453 1.00 88.44 172 TRP A C 1
ATOM 1311 O O . TRP A 1 172 ? 11.741 -9.797 10.316 1.00 88.44 172 TRP A O 1
ATOM 1321 N N . ASP A 1 173 ? 10.273 -11.061 9.131 1.00 85.31 173 ASP A N 1
ATOM 1322 C CA . ASP A 1 173 ? 10.544 -12.347 9.779 1.00 85.31 173 ASP A CA 1
ATOM 1323 C C . ASP A 1 173 ? 11.747 -13.089 9.172 1.00 85.31 173 ASP A C 1
ATOM 1325 O O . ASP A 1 173 ? 12.356 -13.917 9.848 1.00 85.31 173 ASP A O 1
ATOM 1329 N N . GLU A 1 174 ? 12.137 -12.776 7.934 1.00 83.06 174 GLU A N 1
ATOM 1330 C CA . GLU A 1 174 ? 13.298 -13.370 7.270 1.00 83.06 174 GLU A CA 1
ATOM 1331 C C . GLU A 1 174 ? 14.583 -13.182 8.096 1.00 83.06 174 GLU A C 1
ATOM 1333 O O . GLU A 1 174 ? 15.086 -12.071 8.315 1.00 83.06 174 GLU A O 1
ATOM 1338 N N . THR A 1 175 ? 15.153 -14.306 8.535 1.00 69.00 175 THR A N 1
ATOM 1339 C CA . THR A 1 175 ? 16.501 -14.376 9.098 1.00 69.00 175 THR A CA 1
ATOM 1340 C C . THR A 1 175 ? 17.500 -14.380 7.951 1.00 69.00 175 THR A C 1
ATOM 1342 O O . THR A 1 175 ? 17.776 -15.420 7.352 1.00 69.00 175 THR A O 1
ATOM 1345 N N . LEU A 1 176 ? 18.010 -13.202 7.605 1.00 66.00 176 LEU A N 1
ATOM 1346 C CA . LEU A 1 176 ? 19.003 -13.071 6.546 1.00 66.00 176 LEU A CA 1
ATOM 1347 C C . LEU A 1 176 ? 20.331 -13.734 6.945 1.00 66.00 176 LEU A C 1
ATOM 1349 O O . LEU A 1 176 ? 20.806 -13.491 8.058 1.00 66.00 176 LEU A O 1
ATOM 1353 N N . PRO A 1 177 ? 20.968 -14.513 6.049 1.00 56.50 177 PRO A N 1
ATOM 1354 C CA . PRO A 1 177 ? 22.359 -14.918 6.207 1.00 56.50 177 PRO A CA 1
ATOM 1355 C C . PRO A 1 177 ? 23.242 -13.674 6.032 1.00 56.50 177 PRO A C 1
ATOM 1357 O O . PRO A 1 177 ? 23.625 -13.301 4.929 1.00 56.50 177 PRO A O 1
ATOM 1360 N N . GLY A 1 178 ? 23.484 -12.969 7.132 1.00 62.75 178 GLY A N 1
ATOM 1361 C CA . GLY A 1 178 ? 24.169 -11.682 7.159 1.00 62.75 178 GLY A CA 1
ATOM 1362 C C . GLY A 1 178 ? 24.383 -11.207 8.590 1.00 62.75 178 GLY A C 1
ATOM 1363 O O . GLY A 1 178 ? 24.034 -11.896 9.553 1.00 62.75 178 GLY A O 1
ATOM 1364 N N . THR A 1 179 ? 24.982 -10.030 8.756 1.00 63.59 179 THR A N 1
ATOM 1365 C CA . THR A 1 179 ? 25.203 -9.492 10.102 1.00 63.59 179 THR A CA 1
ATOM 1366 C C . THR A 1 179 ? 23.871 -9.018 10.705 1.00 63.59 179 THR A C 1
ATOM 1368 O O . THR A 1 179 ? 22.996 -8.552 9.970 1.00 63.59 179 THR A O 1
ATOM 1371 N N . PRO A 1 180 ? 23.688 -9.047 12.041 1.00 72.94 180 PRO A N 1
ATOM 1372 C CA . PRO A 1 180 ? 22.490 -8.498 12.696 1.00 72.94 180 PRO A CA 1
ATOM 1373 C C . PRO A 1 180 ? 22.172 -7.038 12.310 1.00 72.94 180 PRO A C 1
ATOM 1375 O O . PRO A 1 180 ? 21.041 -6.568 12.459 1.00 72.94 180 PRO A O 1
ATOM 1378 N N . THR A 1 181 ? 23.171 -6.309 11.810 1.00 77.31 181 THR A N 1
ATOM 1379 C CA . THR A 1 181 ? 23.059 -4.938 11.309 1.00 77.31 181 THR A CA 1
ATOM 1380 C C . THR A 1 181 ? 22.223 -4.854 10.031 1.00 77.31 181 THR A C 1
ATOM 1382 O O . THR A 1 181 ? 21.368 -3.975 9.931 1.00 77.31 181 THR A O 1
ATOM 1385 N N . ASP A 1 182 ? 22.393 -5.786 9.093 1.00 79.69 182 ASP A N 1
ATOM 1386 C CA . ASP A 1 182 ? 21.710 -5.761 7.791 1.00 79.69 182 ASP A CA 1
ATOM 1387 C C . ASP A 1 182 ? 20.199 -5.967 7.953 1.00 79.69 182 ASP A C 1
ATOM 1389 O O . ASP A 1 182 ? 19.381 -5.249 7.369 1.00 79.69 182 ASP A O 1
ATOM 1393 N N . GLN A 1 183 ? 19.816 -6.876 8.855 1.00 82.50 183 GLN A N 1
ATOM 1394 C CA . GLN A 1 183 ? 18.417 -7.098 9.217 1.00 82.50 183 GLN A CA 1
ATOM 1395 C C . GLN A 1 183 ? 17.796 -5.852 9.865 1.00 82.50 183 GLN A C 1
ATOM 1397 O O . GLN A 1 183 ? 16.666 -5.475 9.543 1.00 82.50 183 GLN A O 1
ATOM 1402 N N . ARG A 1 184 ? 18.538 -5.160 10.742 1.00 85.81 184 ARG A N 1
ATOM 1403 C CA . ARG A 1 184 ? 18.067 -3.920 11.376 1.00 85.81 184 ARG A CA 1
ATOM 1404 C C . ARG A 1 184 ? 17.827 -2.812 10.348 1.00 85.81 184 ARG A C 1
ATOM 1406 O O . ARG A 1 184 ? 16.833 -2.096 10.460 1.00 85.81 184 ARG A O 1
ATOM 1413 N N . LEU A 1 185 ? 18.701 -2.681 9.349 1.00 87.31 185 LEU A N 1
ATOM 1414 C CA . LEU A 1 185 ? 18.557 -1.686 8.282 1.00 87.31 185 LEU A CA 1
ATOM 1415 C C . LEU A 1 185 ? 17.319 -1.952 7.418 1.00 87.31 185 LEU A C 1
ATOM 1417 O O . LEU A 1 185 ? 16.573 -1.019 7.118 1.00 87.31 185 LEU A O 1
ATOM 1421 N N . ILE A 1 186 ? 17.056 -3.215 7.074 1.00 88.00 186 ILE A N 1
ATOM 1422 C CA . ILE A 1 186 ? 15.860 -3.598 6.312 1.00 88.00 186 ILE A CA 1
ATOM 1423 C C . ILE A 1 186 ? 14.590 -3.341 7.125 1.00 88.00 186 ILE A C 1
ATOM 1425 O O . ILE A 1 186 ? 13.663 -2.714 6.614 1.00 88.00 186 ILE A O 1
ATOM 1429 N N . ARG A 1 187 ? 14.557 -3.714 8.411 1.00 90.19 187 ARG A N 1
ATOM 1430 C CA . ARG A 1 187 ? 13.414 -3.410 9.292 1.00 90.19 187 ARG A CA 1
ATOM 1431 C C . ARG A 1 187 ? 13.173 -1.907 9.432 1.00 90.19 187 ARG A C 1
ATOM 1433 O O . ARG A 1 187 ? 12.030 -1.463 9.347 1.00 90.19 187 ARG A O 1
ATOM 1440 N N . ALA A 1 188 ? 14.231 -1.106 9.580 1.00 90.19 188 ALA A N 1
ATOM 1441 C CA . ALA A 1 188 ? 14.121 0.352 9.629 1.00 90.19 188 ALA A CA 1
ATOM 1442 C C . ALA A 1 188 ? 13.557 0.935 8.320 1.00 90.19 188 ALA A C 1
ATOM 1444 O O . ALA A 1 188 ? 12.697 1.821 8.357 1.00 90.19 188 ALA A O 1
ATOM 1445 N N . ARG A 1 189 ? 13.991 0.409 7.167 1.00 90.94 189 ARG A N 1
ATOM 1446 C CA . ARG A 1 189 ? 13.482 0.785 5.841 1.00 90.94 189 ARG A CA 1
ATOM 1447 C C . ARG A 1 189 ? 12.003 0.427 5.683 1.00 90.94 189 ARG A C 1
ATOM 1449 O O . ARG A 1 189 ? 11.205 1.296 5.343 1.00 90.94 189 ARG A O 1
ATOM 1456 N N . ILE A 1 190 ? 11.621 -0.803 6.024 1.00 92.25 190 ILE A N 1
ATOM 1457 C CA . ILE A 1 190 ? 10.228 -1.265 5.996 1.00 92.25 190 ILE A CA 1
ATOM 1458 C C . ILE A 1 190 ? 9.350 -0.395 6.897 1.00 92.25 190 ILE A C 1
ATOM 1460 O O . ILE A 1 190 ? 8.309 0.090 6.458 1.00 92.25 190 ILE A O 1
ATOM 1464 N N . GLN A 1 191 ? 9.781 -0.131 8.135 1.00 93.12 191 GLN A N 1
ATOM 1465 C CA . GLN A 1 191 ? 9.049 0.746 9.050 1.00 93.12 191 GLN A CA 1
ATOM 1466 C C . GLN A 1 191 ? 8.846 2.138 8.445 1.00 93.12 191 GLN A C 1
ATOM 1468 O O . GLN A 1 191 ? 7.737 2.670 8.505 1.00 93.12 191 GLN A O 1
ATOM 1473 N N . ARG A 1 192 ? 9.886 2.717 7.831 1.00 92.75 192 ARG A N 1
ATOM 1474 C CA . ARG A 1 192 ? 9.778 4.004 7.134 1.00 92.75 192 ARG A CA 1
ATOM 1475 C C . ARG A 1 192 ? 8.738 3.944 6.016 1.00 92.75 192 ARG A C 1
ATOM 1477 O O . ARG A 1 192 ? 7.916 4.850 5.937 1.00 92.75 192 ARG A O 1
ATOM 1484 N N . TYR A 1 193 ? 8.742 2.901 5.191 1.00 94.00 193 TYR A N 1
ATOM 1485 C CA . TYR A 1 193 ? 7.802 2.771 4.076 1.00 94.00 193 TYR A CA 1
ATOM 1486 C C . TYR A 1 193 ? 6.362 2.567 4.533 1.00 94.00 193 TYR A C 1
ATOM 1488 O O . TYR A 1 193 ? 5.470 3.206 3.990 1.00 94.00 193 TYR A O 1
ATOM 1496 N N . VAL A 1 194 ? 6.116 1.764 5.572 1.00 95.25 194 VAL A N 1
ATOM 1497 C CA . VAL A 1 194 ? 4.759 1.592 6.115 1.00 95.25 194 VAL A CA 1
ATOM 1498 C C . VAL A 1 194 ? 4.236 2.902 6.710 1.00 95.25 194 VAL A C 1
ATOM 1500 O O . VAL A 1 194 ? 3.089 3.273 6.467 1.00 95.25 194 VAL A O 1
ATOM 1503 N N . VAL A 1 195 ? 5.075 3.643 7.442 1.00 94.12 195 VAL A N 1
ATOM 1504 C CA . VAL A 1 195 ? 4.705 4.964 7.979 1.00 94.12 195 VAL A CA 1
ATOM 1505 C C . VAL A 1 195 ? 4.431 5.961 6.850 1.00 94.12 195 VAL A C 1
ATOM 1507 O O . VAL A 1 195 ? 3.419 6.661 6.897 1.00 94.12 195 VAL A O 1
ATOM 1510 N N . LEU A 1 196 ? 5.292 5.999 5.827 1.00 94.06 196 LEU A N 1
ATOM 1511 C CA . LEU A 1 196 ? 5.120 6.837 4.637 1.00 94.06 196 LEU A CA 1
ATOM 1512 C C . LEU A 1 196 ? 3.796 6.518 3.933 1.00 94.06 196 LEU A C 1
ATOM 1514 O O . LEU A 1 196 ? 3.015 7.420 3.641 1.00 94.06 196 LEU A O 1
ATOM 1518 N N . TRP A 1 197 ? 3.512 5.230 3.740 1.00 95.94 197 TRP A N 1
ATOM 1519 C CA . TRP A 1 197 ? 2.314 4.747 3.069 1.00 95.94 197 TRP A CA 1
ATOM 1520 C C . TRP A 1 197 ? 1.035 5.171 3.790 1.00 95.94 197 TRP A C 1
ATOM 1522 O O . TRP A 1 197 ? 0.146 5.770 3.185 1.00 95.94 197 TRP A O 1
ATOM 1532 N N . VAL A 1 198 ? 0.962 4.922 5.098 1.00 94.12 198 VAL A N 1
ATOM 1533 C CA . VAL A 1 198 ? -0.176 5.317 5.941 1.00 94.12 198 VAL A CA 1
ATOM 1534 C C . VAL A 1 198 ? -0.393 6.827 5.915 1.00 94.12 198 VAL A C 1
ATOM 1536 O O . VAL A 1 198 ? -1.530 7.296 5.847 1.00 94.12 198 VAL A O 1
ATOM 1539 N N . HIS A 1 199 ? 0.694 7.591 5.995 1.00 92.81 199 HIS A N 1
ATOM 1540 C CA . HIS A 1 199 ? 0.628 9.039 6.101 1.00 92.81 199 HIS A CA 1
ATOM 1541 C C . HIS A 1 199 ? 0.224 9.717 4.785 1.00 92.81 199 HIS A C 1
ATOM 1543 O O . HIS A 1 199 ? -0.567 10.668 4.816 1.00 92.81 199 HIS A O 1
ATOM 1549 N N . ASN A 1 200 ? 0.761 9.250 3.655 1.00 94.00 200 ASN A N 1
ATOM 1550 C CA . ASN A 1 200 ? 0.561 9.868 2.342 1.00 94.00 200 ASN A CA 1
ATOM 1551 C C . ASN A 1 200 ? -0.654 9.293 1.604 1.00 94.00 200 ASN A C 1
ATOM 1553 O O . ASN A 1 200 ? -1.320 10.018 0.866 1.00 94.00 200 ASN A O 1
ATOM 1557 N N . HIS A 1 201 ? -1.004 8.030 1.858 1.00 93.81 201 HIS A N 1
ATOM 1558 C CA . HIS A 1 201 ? -2.121 7.349 1.205 1.00 93.81 201 HIS A CA 1
ATOM 1559 C C . HIS A 1 201 ? -3.072 6.698 2.231 1.00 93.81 201 HIS A C 1
ATOM 1561 O O . HIS A 1 201 ? -3.316 5.491 2.196 1.00 93.81 201 HIS A O 1
ATOM 1567 N N . PRO A 1 202 ? -3.687 7.477 3.147 1.00 90.19 202 PRO A N 1
ATOM 1568 C CA . PRO A 1 202 ? -4.605 6.933 4.157 1.00 90.19 202 PRO A CA 1
ATOM 1569 C C . PRO A 1 202 ? -5.833 6.251 3.532 1.00 90.19 202 PRO A C 1
ATOM 1571 O O . PRO A 1 202 ? -6.401 5.317 4.103 1.00 90.19 202 PRO A O 1
ATOM 1574 N N . GLY A 1 203 ? -6.203 6.681 2.320 1.00 90.56 203 GLY A N 1
ATOM 1575 C CA . GLY A 1 203 ? -7.273 6.090 1.525 1.00 90.56 203 GLY A CA 1
ATOM 1576 C C . GLY A 1 203 ? -7.065 4.611 1.212 1.00 90.56 203 GLY A C 1
ATOM 1577 O O . GLY A 1 203 ? -8.046 3.956 0.893 1.00 90.56 203 GLY A O 1
ATOM 1578 N N . ASP A 1 204 ? -5.851 4.075 1.349 1.00 92.12 204 ASP A N 1
ATOM 1579 C CA . ASP A 1 204 ? -5.481 2.671 1.126 1.00 92.12 204 ASP A CA 1
ATOM 1580 C C . ASP A 1 204 ? -5.947 1.776 2.270 1.00 92.12 204 ASP A C 1
ATOM 1582 O O . ASP A 1 204 ? -6.280 0.611 2.061 1.00 92.12 204 ASP A O 1
ATOM 1586 N N . PHE A 1 205 ? -6.036 2.342 3.470 1.00 91.06 205 PHE A N 1
ATOM 1587 C CA . PHE A 1 205 ? -6.323 1.623 4.707 1.00 91.06 205 PHE A CA 1
ATOM 1588 C C . PHE A 1 205 ? -7.763 1.826 5.181 1.00 91.06 205 PHE A C 1
ATOM 1590 O O . PHE A 1 205 ? -8.299 0.992 5.912 1.00 91.06 205 PHE A O 1
ATOM 1597 N N . HIS A 1 206 ? -8.391 2.940 4.798 1.00 86.50 206 HIS A N 1
ATOM 1598 C CA . HIS A 1 206 ? -9.743 3.285 5.227 1.00 86.50 206 HIS A CA 1
ATOM 1599 C C . HIS A 1 206 ? -10.753 2.202 4.857 1.00 86.50 206 HIS A C 1
ATOM 1601 O O . HIS A 1 206 ? -10.842 1.798 3.701 1.00 86.50 206 HIS A O 1
ATOM 1607 N N . ASP A 1 207 ? -11.490 1.746 5.874 1.00 83.50 207 ASP A N 1
ATOM 1608 C CA . ASP A 1 207 ? -12.549 0.746 5.764 1.00 83.50 207 ASP A CA 1
ATOM 1609 C C . ASP A 1 207 ? -12.129 -0.516 4.985 1.00 83.50 207 ASP A C 1
ATOM 1611 O O . ASP A 1 207 ? -12.971 -1.185 4.412 1.00 83.50 207 ASP A O 1
ATOM 1615 N N . ARG A 1 208 ? -10.837 -0.879 4.955 1.00 88.75 208 ARG A N 1
ATOM 1616 C CA . ARG A 1 208 ? -10.356 -2.133 4.348 1.00 88.75 208 ARG A CA 1
ATOM 1617 C C . ARG A 1 208 ? -9.847 -3.084 5.425 1.00 88.75 208 ARG A C 1
ATOM 1619 O O . ARG A 1 208 ? -8.725 -2.902 5.907 1.00 88.75 208 ARG A O 1
ATOM 1626 N N . PRO A 1 209 ? -10.616 -4.116 5.807 1.00 87.25 209 PRO A N 1
ATOM 1627 C CA . PRO A 1 209 ? -10.252 -4.983 6.921 1.00 87.25 209 PRO A CA 1
ATOM 1628 C C . PRO A 1 209 ? -8.889 -5.673 6.793 1.00 87.25 209 PRO A C 1
ATOM 1630 O O . PRO A 1 209 ? -8.164 -5.766 7.778 1.00 87.25 209 PRO A O 1
ATOM 1633 N N . ALA A 1 210 ? -8.494 -6.126 5.599 1.00 89.94 210 ALA A N 1
ATOM 1634 C CA . ALA A 1 210 ? -7.185 -6.749 5.381 1.00 89.94 210 ALA A CA 1
ATOM 1635 C C . ALA A 1 210 ? -6.029 -5.780 5.659 1.00 89.94 210 ALA A C 1
ATOM 1637 O O . ALA A 1 210 ? -5.043 -6.150 6.292 1.00 89.94 210 ALA A O 1
ATOM 1638 N N . MET A 1 211 ? -6.180 -4.522 5.242 1.00 92.31 211 MET A N 1
ATOM 1639 C CA . MET A 1 211 ? -5.178 -3.481 5.465 1.00 92.31 211 MET A CA 1
ATOM 1640 C C . MET A 1 211 ? -5.114 -3.056 6.933 1.00 92.31 211 MET A C 1
ATOM 1642 O O . MET A 1 211 ? -4.031 -2.795 7.451 1.00 92.31 211 MET A O 1
ATOM 1646 N N . LEU A 1 212 ? -6.251 -3.036 7.630 1.00 88.69 212 LEU A N 1
ATOM 1647 C CA . LEU A 1 212 ? -6.289 -2.776 9.071 1.00 88.69 212 LEU A CA 1
ATOM 1648 C C . LEU A 1 212 ? -5.650 -3.917 9.872 1.00 88.69 212 LEU A C 1
ATOM 1650 O O . LEU A 1 212 ? -4.830 -3.644 10.744 1.00 88.69 212 LEU A O 1
ATOM 1654 N N . ARG A 1 213 ? -5.932 -5.180 9.522 1.00 88.69 213 ARG A N 1
ATOM 1655 C CA . ARG A 1 213 ? -5.265 -6.351 10.119 1.00 88.69 213 ARG A CA 1
ATOM 1656 C C . ARG A 1 213 ? -3.760 -6.342 9.871 1.00 88.69 213 ARG A C 1
ATOM 1658 O O . ARG A 1 213 ? -2.989 -6.677 10.767 1.00 88.69 213 ARG A O 1
ATOM 1665 N N . PHE A 1 214 ? -3.332 -5.919 8.682 1.00 93.69 214 PHE A N 1
ATOM 1666 C CA . PHE A 1 214 ? -1.917 -5.698 8.398 1.00 93.69 214 PHE A CA 1
ATOM 1667 C C . PHE A 1 214 ? -1.305 -4.667 9.356 1.00 93.69 214 PHE A C 1
ATOM 1669 O O . PHE A 1 214 ? -0.268 -4.948 9.945 1.00 93.69 214 PHE A O 1
ATOM 1676 N N . LEU A 1 215 ? -1.949 -3.513 9.567 1.00 92.50 215 LEU A N 1
ATOM 1677 C CA . LEU A 1 215 ? -1.450 -2.494 10.499 1.00 92.50 215 LEU A CA 1
ATOM 1678 C C . LEU A 1 215 ? -1.400 -2.982 11.950 1.00 92.50 215 LEU A C 1
ATOM 1680 O O . LEU A 1 215 ? -0.476 -2.622 12.676 1.00 92.50 215 LEU A O 1
ATOM 1684 N N . GLU A 1 216 ? -2.372 -3.790 12.375 1.00 88.62 216 GLU A N 1
ATOM 1685 C CA . GLU A 1 216 ? -2.372 -4.427 13.697 1.00 88.62 216 GLU A CA 1
ATOM 1686 C C . GLU A 1 216 ? -1.197 -5.397 13.836 1.00 88.62 216 GLU A C 1
ATOM 1688 O O . GLU A 1 216 ? -0.375 -5.234 14.736 1.00 88.62 216 GLU A O 1
ATOM 1693 N N . THR A 1 217 ? -1.049 -6.313 12.877 1.00 91.88 217 THR A N 1
ATOM 1694 C CA . THR A 1 217 ? 0.064 -7.275 12.828 1.00 91.88 217 THR A CA 1
ATOM 1695 C C . THR A 1 217 ? 1.409 -6.549 12.833 1.00 91.88 217 THR A C 1
ATOM 1697 O O . THR A 1 217 ? 2.300 -6.869 13.614 1.00 91.88 217 THR A O 1
ATOM 1700 N N . PHE A 1 218 ? 1.552 -5.513 12.006 1.00 93.50 218 PHE A N 1
ATOM 1701 C CA . PHE A 1 218 ? 2.775 -4.724 11.920 1.00 93.50 218 PHE A CA 1
ATOM 1702 C C . PHE A 1 218 ? 3.054 -3.942 13.211 1.00 93.50 218 PHE A C 1
ATOM 1704 O O . PHE A 1 218 ? 4.194 -3.860 13.659 1.00 93.50 218 PHE A O 1
ATOM 1711 N N . SER A 1 219 ? 2.018 -3.401 13.857 1.00 90.81 219 SER A N 1
ATOM 1712 C CA . SER A 1 219 ? 2.130 -2.751 15.167 1.00 90.81 219 SER A CA 1
ATOM 1713 C C . SER A 1 219 ? 2.627 -3.720 16.249 1.00 90.81 219 SER A C 1
ATOM 1715 O O . SER A 1 219 ? 3.432 -3.318 17.094 1.00 90.81 219 SER A O 1
ATOM 1717 N N . ASP A 1 220 ? 2.179 -4.975 16.226 1.00 89.62 220 ASP A N 1
ATOM 1718 C CA . ASP A 1 220 ? 2.616 -6.008 17.171 1.00 89.62 220 ASP A CA 1
ATOM 1719 C C . ASP A 1 220 ? 4.064 -6.445 16.901 1.00 89.62 220 ASP A C 1
ATOM 1721 O O . ASP A 1 220 ? 4.855 -6.569 17.838 1.00 89.62 220 ASP A O 1
ATOM 1725 N N . LEU A 1 221 ? 4.457 -6.561 15.627 1.00 91.19 221 LEU A N 1
ATOM 1726 C CA . LEU A 1 221 ? 5.850 -6.790 15.225 1.00 91.19 221 LEU A CA 1
ATOM 1727 C C . LEU A 1 221 ? 6.779 -5.665 15.710 1.00 91.19 221 LEU A C 1
ATOM 1729 O O . LEU A 1 221 ? 7.839 -5.935 16.278 1.00 91.19 221 LEU A O 1
ATOM 1733 N N . LEU A 1 222 ? 6.357 -4.402 15.572 1.00 91.06 222 LEU A N 1
ATOM 1734 C CA . LEU A 1 222 ? 7.097 -3.259 16.112 1.00 91.06 222 LEU A CA 1
ATOM 1735 C C . LEU A 1 222 ? 7.216 -3.322 17.636 1.00 91.06 222 LEU A C 1
ATOM 1737 O O . LEU A 1 222 ? 8.258 -2.963 18.174 1.00 91.06 222 LEU A O 1
ATOM 1741 N N . GLN A 1 223 ? 6.176 -3.769 18.343 1.00 87.56 223 GLN A N 1
ATOM 1742 C CA . GLN A 1 223 ? 6.248 -3.929 19.795 1.00 87.56 223 GLN A CA 1
ATOM 1743 C C . GLN A 1 223 ? 7.237 -5.032 20.196 1.00 87.56 223 GLN A C 1
ATOM 1745 O O . GLN A 1 223 ? 8.002 -4.831 21.137 1.00 87.56 223 GLN A O 1
ATOM 1750 N N . ARG A 1 224 ? 7.237 -6.168 19.487 1.00 87.38 224 ARG A N 1
ATOM 1751 C CA . ARG A 1 224 ? 8.129 -7.308 19.758 1.00 87.38 224 ARG A CA 1
ATOM 1752 C C . ARG A 1 224 ? 9.605 -6.943 19.598 1.00 87.38 224 ARG A C 1
ATOM 1754 O O . ARG A 1 224 ? 10.425 -7.351 20.414 1.00 87.38 224 ARG A O 1
ATOM 1761 N N . ASP A 1 225 ? 9.926 -6.140 18.589 1.00 83.69 225 ASP A N 1
ATOM 1762 C CA . ASP A 1 225 ? 11.311 -5.847 18.207 1.00 83.69 225 ASP A CA 1
ATOM 1763 C C . ASP A 1 225 ? 11.814 -4.484 18.725 1.00 83.69 225 ASP A C 1
ATOM 1765 O O . ASP A 1 225 ? 12.817 -3.964 18.233 1.00 83.69 225 ASP A O 1
ATOM 1769 N N . ASN A 1 226 ? 11.123 -3.873 19.701 1.00 78.19 226 ASN A N 1
ATOM 1770 C CA . ASN A 1 226 ? 11.402 -2.516 20.204 1.00 78.19 226 ASN A CA 1
ATOM 1771 C C . ASN A 1 226 ? 11.445 -1.440 19.093 1.00 78.19 226 ASN A C 1
ATOM 1773 O O . ASN A 1 226 ? 12.153 -0.435 19.195 1.00 78.19 226 ASN A O 1
ATOM 1777 N N . GLY A 1 227 ? 10.681 -1.648 18.021 1.00 79.31 227 GLY A N 1
ATOM 1778 C CA . GLY A 1 227 ? 10.487 -0.700 16.931 1.00 79.31 227 GLY A CA 1
ATOM 1779 C C . GLY A 1 227 ? 9.641 0.509 17.343 1.00 79.31 227 GLY A C 1
ATOM 1780 O O . GLY A 1 227 ? 8.991 0.541 18.393 1.00 79.31 227 GLY A O 1
ATOM 1781 N N . ASN A 1 228 ? 9.610 1.542 16.495 1.00 83.88 228 ASN A N 1
ATOM 1782 C CA . ASN A 1 228 ? 8.934 2.799 16.831 1.00 83.88 228 ASN A CA 1
ATOM 1783 C C . ASN A 1 228 ? 7.421 2.732 16.560 1.00 83.88 228 ASN A C 1
ATOM 1785 O O . ASN A 1 228 ? 6.892 3.377 15.651 1.00 83.88 228 ASN A O 1
ATOM 1789 N N . ARG A 1 229 ? 6.702 1.970 17.392 1.00 87.81 229 ARG A N 1
ATOM 1790 C CA . ARG A 1 229 ? 5.235 1.858 17.337 1.00 87.81 229 ARG A CA 1
ATOM 1791 C C . ARG A 1 229 ? 4.530 3.207 17.514 1.00 87.81 229 ARG A C 1
ATOM 1793 O O . ARG A 1 229 ? 3.494 3.450 16.898 1.00 87.81 229 ARG A O 1
ATOM 1800 N N . ARG A 1 230 ? 5.109 4.110 18.316 1.00 87.31 230 ARG A N 1
ATOM 1801 C CA . ARG A 1 230 ? 4.559 5.456 18.551 1.00 87.31 230 ARG A CA 1
ATOM 1802 C C . ARG A 1 230 ? 4.479 6.268 17.262 1.00 87.31 230 ARG A C 1
ATOM 1804 O O . ARG A 1 230 ? 3.469 6.926 17.037 1.00 87.31 230 ARG A O 1
ATOM 1811 N N . LEU A 1 231 ? 5.504 6.194 16.413 1.00 90.31 231 LEU A N 1
ATOM 1812 C CA . LEU A 1 231 ? 5.527 6.905 15.135 1.00 90.31 231 LEU A CA 1
ATOM 1813 C C . LEU A 1 231 ? 4.418 6.419 14.193 1.00 90.31 231 LEU A C 1
ATOM 1815 O O . LEU A 1 231 ? 3.720 7.240 13.602 1.00 90.31 231 LEU A O 1
ATOM 1819 N N . LEU A 1 232 ? 4.207 5.102 14.109 1.00 91.38 232 LEU A N 1
ATOM 1820 C CA . LEU A 1 232 ? 3.104 4.527 13.335 1.00 91.38 232 LEU A CA 1
ATOM 1821 C C . LEU A 1 232 ? 1.744 5.001 13.861 1.00 91.38 232 LEU A C 1
ATOM 1823 O O . LEU A 1 232 ? 0.901 5.456 13.091 1.00 91.38 232 LEU A O 1
ATOM 1827 N N . HIS A 1 233 ? 1.529 4.925 15.177 1.00 90.00 233 HIS A N 1
ATOM 1828 C CA . HIS A 1 233 ? 0.272 5.361 15.789 1.00 90.00 233 HIS A CA 1
ATOM 1829 C C . HIS A 1 233 ? 0.025 6.859 15.607 1.00 90.00 233 HIS A C 1
ATOM 1831 O O . HIS A 1 233 ? -1.119 7.252 15.395 1.00 90.00 233 HIS A O 1
ATOM 1837 N N . LEU A 1 234 ? 1.072 7.686 15.645 1.00 88.88 234 LEU A N 1
ATOM 1838 C CA . LEU A 1 234 ? 0.968 9.115 15.360 1.00 88.88 234 LEU A CA 1
ATOM 1839 C C . LEU A 1 234 ? 0.546 9.355 13.906 1.00 88.88 234 LEU A C 1
ATOM 1841 O O . LEU A 1 234 ? -0.411 10.088 13.681 1.00 88.88 234 LEU A O 1
ATOM 1845 N N . ALA A 1 235 ? 1.199 8.701 12.940 1.00 89.94 235 ALA A N 1
ATOM 1846 C CA . ALA A 1 235 ? 0.849 8.810 11.521 1.00 89.94 235 ALA A CA 1
ATOM 1847 C C . ALA A 1 235 ? -0.603 8.379 11.238 1.00 89.94 235 ALA A C 1
ATOM 1849 O O . ALA A 1 235 ? -1.300 9.015 10.450 1.00 89.94 235 ALA A O 1
ATOM 1850 N N . LEU A 1 236 ? -1.082 7.333 11.921 1.00 89.38 236 LEU A N 1
ATOM 1851 C CA . LEU A 1 236 ? -2.475 6.889 11.838 1.00 89.38 236 LEU A CA 1
ATOM 1852 C C . LEU A 1 236 ? -3.445 7.913 12.445 1.00 89.38 236 LEU A C 1
ATOM 1854 O O . LEU A 1 236 ? -4.470 8.224 11.838 1.00 89.38 236 LEU A O 1
ATOM 1858 N N . SER A 1 237 ? -3.133 8.452 13.629 1.00 86.69 237 SER A N 1
ATOM 1859 C CA . SER A 1 237 ? -3.996 9.417 14.321 1.00 86.69 237 SER A CA 1
ATOM 1860 C C . SER A 1 237 ? -4.072 10.770 13.602 1.00 86.69 237 SER A C 1
ATOM 1862 O O . SER A 1 237 ? -5.141 11.372 13.588 1.00 86.69 237 SER A O 1
ATOM 1864 N N . THR A 1 238 ? -2.993 11.262 12.981 1.00 87.44 238 THR A N 1
ATOM 1865 C CA . THR A 1 238 ? -2.995 12.569 12.283 1.00 87.44 238 THR A CA 1
ATOM 1866 C C . THR A 1 238 ? -3.827 12.570 11.003 1.00 87.44 238 THR A C 1
ATOM 1868 O O . THR A 1 238 ? -4.251 13.629 10.540 1.00 87.44 238 THR A O 1
ATOM 1871 N N . ARG A 1 239 ? -4.074 11.394 10.420 1.00 86.38 239 ARG A N 1
ATOM 1872 C CA . ARG A 1 239 ? -4.924 11.219 9.232 1.00 86.38 239 ARG A CA 1
ATOM 1873 C C . ARG A 1 239 ? -6.322 10.704 9.560 1.00 86.38 239 ARG A C 1
ATOM 1875 O O . ARG A 1 239 ? -7.141 10.555 8.651 1.00 86.38 239 ARG A O 1
ATOM 1882 N N . ALA A 1 240 ? -6.608 10.449 10.835 1.00 85.62 240 ALA A N 1
ATOM 1883 C CA . ALA A 1 240 ? -7.884 9.915 11.266 1.00 85.62 240 ALA A CA 1
ATOM 1884 C C . ALA A 1 240 ? -9.025 10.895 10.980 1.00 85.62 240 ALA A C 1
ATOM 1886 O O . ALA A 1 240 ? -8.948 12.087 11.273 1.00 85.62 240 ALA A O 1
ATOM 1887 N N . ARG A 1 241 ? -10.116 10.365 10.430 1.00 87.19 241 ARG A N 1
ATOM 1888 C CA . ARG A 1 241 ? -11.359 11.105 10.210 1.00 87.19 241 ARG A CA 1
ATOM 1889 C C . ARG A 1 241 ? -12.470 10.478 11.033 1.00 87.19 241 ARG A C 1
ATOM 1891 O O . ARG A 1 241 ? -12.506 9.253 11.196 1.00 87.19 241 ARG A O 1
ATOM 1898 N N . SER A 1 242 ? -13.359 11.320 11.553 1.00 90.50 242 SER A N 1
ATOM 1899 C CA . SER A 1 242 ? -14.595 10.834 12.150 1.00 90.50 242 SER A CA 1
ATOM 1900 C C . SER A 1 242 ? -15.460 10.193 11.067 1.00 90.50 242 SER A C 1
ATOM 1902 O O . SER A 1 242 ? -15.498 10.645 9.921 1.00 90.50 242 SER A O 1
ATOM 1904 N N . ARG A 1 243 ? -16.131 9.102 11.424 1.00 91.50 243 ARG A N 1
ATOM 1905 C CA . ARG A 1 243 ? -17.066 8.401 10.548 1.00 91.50 243 ARG A CA 1
ATOM 1906 C C . ARG A 1 243 ? -18.246 7.884 11.346 1.00 91.50 243 ARG A C 1
ATOM 1908 O O . ARG A 1 243 ? -18.124 7.614 12.540 1.00 91.50 243 ARG A O 1
ATOM 1915 N N . ILE A 1 244 ? -19.377 7.753 10.669 1.00 92.75 244 ILE A N 1
ATOM 1916 C CA . ILE A 1 244 ? -20.605 7.225 11.250 1.00 92.75 244 ILE A CA 1
ATOM 1917 C C . ILE A 1 244 ? -20.708 5.759 10.846 1.00 92.75 244 ILE A C 1
ATOM 1919 O O . ILE A 1 244 ? -20.786 5.442 9.662 1.00 92.75 244 ILE A O 1
ATOM 1923 N N . VAL A 1 245 ? -20.692 4.871 11.834 1.00 91.88 245 VAL A N 1
ATOM 1924 C CA . VAL A 1 245 ? -20.802 3.426 11.637 1.00 91.88 245 VAL A CA 1
ATOM 1925 C C . VAL A 1 245 ? -22.166 2.968 12.151 1.00 91.88 245 VAL A C 1
ATOM 1927 O O . VAL A 1 245 ? -22.453 3.162 13.334 1.00 91.88 245 VAL A O 1
ATOM 1930 N N . PRO A 1 246 ? -23.024 2.367 11.311 1.00 90.81 246 PRO A N 1
ATOM 1931 C CA . PRO A 1 246 ? -24.234 1.721 11.793 1.00 90.81 246 PRO A CA 1
ATOM 1932 C C . PRO A 1 246 ? -23.858 0.434 12.536 1.00 90.81 246 PRO A C 1
ATOM 1934 O O . PRO A 1 246 ? -23.214 -0.454 11.984 1.00 90.81 246 PRO A O 1
ATOM 1937 N N . VAL A 1 247 ? -24.265 0.335 13.796 1.00 90.19 247 VAL A N 1
ATOM 1938 C CA . VAL A 1 247 ? -23.995 -0.808 14.669 1.00 90.19 247 VAL A CA 1
ATOM 1939 C C . VAL A 1 247 ? -25.314 -1.478 15.010 1.00 90.19 247 VAL A C 1
ATOM 1941 O O . VAL A 1 247 ? -26.219 -0.850 15.566 1.00 90.19 247 VAL A O 1
ATOM 1944 N N . LYS A 1 248 ? -25.420 -2.762 14.671 1.00 88.69 248 LYS A N 1
ATOM 1945 C CA . LYS A 1 248 ? -26.581 -3.587 14.989 1.00 88.69 248 LYS A CA 1
ATOM 1946 C C . LYS A 1 248 ? -26.464 -4.085 16.425 1.00 88.69 248 LYS A C 1
ATOM 1948 O O . LYS A 1 248 ? -25.537 -4.812 16.758 1.00 88.69 248 LYS A O 1
ATOM 1953 N N . LEU A 1 249 ? -27.408 -3.687 17.266 1.00 88.31 249 LEU A N 1
ATOM 1954 C CA . LEU A 1 249 ? -27.539 -4.146 18.643 1.00 88.31 249 LEU A CA 1
ATOM 1955 C C . LEU A 1 249 ? -28.676 -5.151 18.746 1.00 88.31 249 LEU A C 1
ATOM 1957 O O . LEU A 1 249 ? -29.721 -4.962 18.120 1.00 88.31 249 LEU A O 1
ATOM 1961 N N . THR A 1 250 ? -28.496 -6.171 19.577 1.00 86.88 250 THR A N 1
ATOM 1962 C CA . THR A 1 250 ? -29.525 -7.187 19.820 1.00 86.88 250 THR A CA 1
ATOM 1963 C C . THR A 1 250 ? -30.049 -7.047 21.241 1.00 86.88 250 THR A C 1
ATOM 1965 O O . THR A 1 250 ? -29.302 -7.204 22.202 1.00 86.88 250 THR A O 1
ATOM 1968 N N . LEU A 1 251 ? -31.336 -6.738 21.375 1.00 84.75 251 LEU A N 1
ATOM 1969 C CA . LEU A 1 251 ? -32.057 -6.746 22.640 1.00 84.75 251 LEU A CA 1
ATOM 1970 C C . LEU A 1 251 ? -32.679 -8.128 22.846 1.00 84.75 251 LEU A C 1
ATOM 1972 O O . LEU A 1 251 ? -33.483 -8.568 22.024 1.00 84.75 251 LEU A O 1
ATOM 1976 N N . VAL A 1 252 ? -32.333 -8.773 23.954 1.00 84.69 252 VAL A N 1
ATOM 1977 C CA . VAL A 1 252 ? -32.897 -10.050 24.397 1.00 84.69 252 VAL A CA 1
ATOM 1978 C C . VAL A 1 252 ? -33.738 -9.790 25.640 1.00 84.69 252 VAL A C 1
ATOM 1980 O O . VAL A 1 252 ? -33.211 -9.316 26.650 1.00 84.69 252 VAL A O 1
ATOM 1983 N N . VAL A 1 253 ? -35.041 -10.067 25.560 1.00 82.12 253 VAL A N 1
ATOM 1984 C CA . VAL A 1 253 ? -35.976 -9.905 26.682 1.00 82.12 253 VAL A CA 1
ATOM 1985 C C . VAL A 1 253 ? -36.339 -11.277 27.233 1.00 82.12 253 VAL A C 1
ATOM 1987 O O . VAL A 1 253 ? -37.084 -12.034 26.608 1.00 82.12 253 VAL A O 1
ATOM 1990 N N . THR A 1 254 ? -35.845 -11.583 28.427 1.00 80.25 254 THR A N 1
ATOM 1991 C CA . THR A 1 254 ? -36.127 -12.839 29.122 1.00 80.25 254 THR A CA 1
ATOM 1992 C C . THR A 1 254 ? -37.106 -12.566 30.254 1.00 80.25 254 THR A C 1
ATOM 1994 O O . THR A 1 254 ? -36.854 -11.727 31.115 1.00 80.25 254 THR A O 1
ATOM 1997 N N . GLN A 1 255 ? -38.232 -13.277 30.277 1.00 75.38 255 GLN A N 1
ATOM 1998 C CA . GLN A 1 255 ? -39.187 -13.196 31.380 1.00 75.38 255 GLN A CA 1
ATOM 1999 C C . GLN A 1 255 ? -39.234 -14.524 32.129 1.00 75.38 255 GLN A C 1
ATOM 2001 O O . GLN A 1 255 ? -39.382 -15.590 31.537 1.00 75.38 255 GLN A O 1
ATOM 2006 N N . THR A 1 256 ? -39.112 -14.432 33.447 1.00 74.25 256 THR A N 1
ATOM 2007 C CA . THR A 1 256 ? -39.371 -15.513 34.400 1.00 74.25 256 THR A CA 1
ATOM 2008 C C . THR A 1 256 ? -40.692 -15.236 35.121 1.00 74.25 256 THR A C 1
ATOM 2010 O O . THR A 1 256 ? -41.270 -14.156 34.980 1.00 74.25 256 THR A O 1
ATOM 2013 N N . SER A 1 257 ? -41.184 -16.189 35.915 1.00 70.25 257 SER A N 1
ATOM 2014 C CA . SER A 1 257 ? -42.449 -16.058 36.656 1.00 70.25 257 SER A CA 1
ATOM 2015 C C . SER A 1 257 ? -42.500 -14.855 37.611 1.00 70.25 257 SER A C 1
ATOM 2017 O O . SER A 1 257 ? -43.592 -14.411 37.955 1.00 70.25 257 SER A O 1
ATOM 2019 N N . THR A 1 258 ? -41.351 -14.305 38.020 1.00 76.38 258 THR A N 1
ATOM 2020 C CA . THR A 1 258 ? -41.257 -13.203 38.994 1.00 76.38 258 THR A CA 1
ATOM 2021 C C . THR A 1 258 ? -40.523 -11.960 38.485 1.00 76.38 258 THR A C 1
ATOM 2023 O O . THR A 1 258 ? -40.676 -10.896 39.080 1.00 76.38 258 THR A O 1
ATOM 2026 N N . THR A 1 259 ? -39.735 -12.046 37.406 1.00 75.00 259 THR A N 1
ATOM 2027 C CA . THR A 1 259 ? -38.910 -10.921 36.920 1.00 75.00 259 THR A CA 1
ATOM 2028 C C . THR A 1 259 ? -38.770 -10.906 35.398 1.00 75.00 259 THR A C 1
ATOM 2030 O O . THR A 1 259 ? -38.704 -11.954 34.757 1.00 75.00 259 THR A O 1
ATOM 2033 N N . THR A 1 260 ? -38.695 -9.705 34.817 1.00 76.88 260 THR A N 1
ATOM 2034 C CA . THR A 1 260 ? -38.329 -9.495 33.406 1.00 76.88 260 THR A CA 1
ATOM 2035 C C . THR A 1 260 ? -36.935 -8.882 33.351 1.00 76.88 260 THR A C 1
ATOM 2037 O O . THR A 1 260 ? -36.709 -7.832 33.953 1.00 76.88 260 THR A O 1
ATOM 2040 N N . THR A 1 261 ? -36.003 -9.521 32.646 1.00 79.75 261 THR A N 1
ATOM 2041 C CA . THR A 1 261 ? -34.641 -9.023 32.429 1.00 79.75 261 THR A CA 1
ATOM 2042 C C . THR A 1 261 ? -34.416 -8.721 30.951 1.00 79.75 261 THR A C 1
ATOM 2044 O O . THR A 1 261 ? -34.845 -9.457 30.063 1.00 79.75 261 THR A O 1
ATOM 2047 N N . CYS A 1 262 ? -33.732 -7.612 30.679 1.00 78.88 262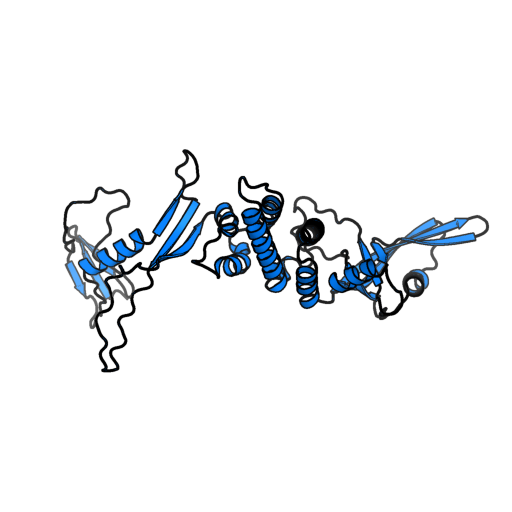 CYS A N 1
ATOM 2048 C CA . CYS A 1 262 ? -33.382 -7.183 29.330 1.00 78.88 262 CYS A CA 1
ATOM 2049 C C . CYS A 1 262 ? -31.860 -7.148 29.200 1.00 78.88 262 CYS A C 1
ATOM 2051 O O . CYS A 1 262 ? -31.193 -6.458 29.971 1.00 78.88 262 CYS A O 1
ATOM 2053 N N . HIS A 1 263 ? -31.315 -7.847 28.209 1.00 84.06 263 HIS A N 1
ATOM 2054 C CA . HIS A 1 263 ? -29.888 -7.839 27.897 1.00 84.06 263 HIS A CA 1
ATOM 2055 C C . HIS A 1 263 ? -29.663 -7.213 26.520 1.00 84.06 263 HIS A C 1
ATOM 2057 O O . HIS A 1 263 ? -30.316 -7.589 25.550 1.00 84.06 263 HIS A O 1
ATOM 2063 N N . ILE A 1 264 ? -28.741 -6.252 26.431 1.00 86.62 264 ILE A N 1
ATOM 2064 C CA . ILE A 1 264 ? -28.322 -5.647 25.161 1.00 86.62 264 ILE A CA 1
ATOM 2065 C C . ILE A 1 264 ? -26.968 -6.242 24.791 1.00 86.62 264 ILE A C 1
ATOM 2067 O O . ILE A 1 264 ? -25.984 -6.045 25.501 1.00 86.62 264 ILE A O 1
ATOM 2071 N N . VAL A 1 265 ? -26.924 -6.960 23.676 1.00 86.94 265 VAL A N 1
ATOM 2072 C CA . VAL A 1 265 ? -25.704 -7.543 23.121 1.00 86.94 265 VAL A CA 1
ATOM 2073 C C . VAL A 1 265 ? -25.109 -6.562 22.114 1.00 86.94 265 VAL A C 1
ATOM 2075 O O . VAL A 1 265 ? -25.771 -6.176 21.144 1.00 86.94 265 VAL A O 1
ATOM 2078 N N . LEU A 1 266 ? -23.865 -6.149 22.365 1.00 88.06 266 LEU A N 1
ATOM 2079 C CA . LEU A 1 266 ? -23.071 -5.333 21.450 1.00 88.06 266 LEU A CA 1
ATOM 2080 C C . LEU A 1 266 ? -22.173 -6.242 20.593 1.00 88.06 266 LEU A C 1
ATOM 2082 O O . LEU A 1 266 ? -21.560 -7.155 21.144 1.00 88.06 266 LEU A O 1
ATOM 2086 N N . PRO A 1 267 ? -21.988 -5.948 19.292 1.00 88.19 267 PRO A N 1
ATOM 2087 C CA . PRO A 1 267 ? -21.043 -6.655 18.420 1.00 88.19 267 PRO A CA 1
ATOM 2088 C C . PRO A 1 267 ? -19.591 -6.184 18.646 1.00 88.19 267 PRO A C 1
ATOM 2090 O O . PRO A 1 267 ? -18.746 -6.221 17.753 1.00 88.19 267 PRO A O 1
ATOM 2093 N N . CYS A 1 268 ? -19.297 -5.625 19.821 1.00 90.56 268 CYS A N 1
ATOM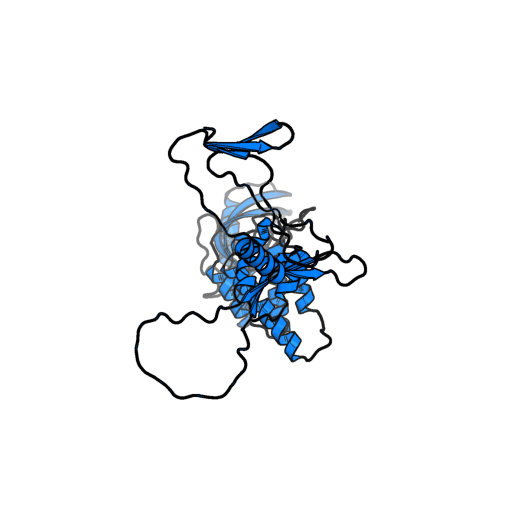 2094 C CA . CYS A 1 268 ? -17.986 -5.110 20.173 1.00 90.56 268 CYS A CA 1
ATOM 2095 C C . CYS A 1 268 ? -17.793 -5.067 21.692 1.00 90.56 268 CYS A C 1
ATOM 2097 O O . CYS A 1 268 ? -18.743 -4.970 22.469 1.00 90.56 268 CYS A O 1
ATOM 2099 N N . VAL A 1 269 ? -16.530 -5.093 22.106 1.00 91.12 269 VAL A N 1
ATOM 2100 C CA . VAL A 1 269 ? -16.108 -4.894 23.493 1.00 91.12 269 VAL A CA 1
ATOM 2101 C C . VAL A 1 269 ? -15.612 -3.464 23.633 1.00 91.12 269 VAL A C 1
ATOM 2103 O O . VAL A 1 269 ? -14.657 -3.074 22.960 1.00 91.12 269 VAL A O 1
ATOM 2106 N N . LEU A 1 270 ? -16.237 -2.687 24.515 1.00 91.69 270 LEU A N 1
ATOM 2107 C CA . LEU A 1 270 ? -15.844 -1.310 24.813 1.00 91.69 270 LEU A CA 1
ATOM 2108 C C . LEU A 1 270 ? -14.981 -1.252 26.077 1.00 91.69 270 LEU A C 1
ATOM 2110 O O . LEU A 1 270 ? -15.229 -1.961 27.048 1.00 91.69 270 LEU A O 1
ATOM 2114 N N . VAL A 1 271 ? -13.967 -0.392 26.067 1.00 91.12 271 VAL A N 1
ATOM 2115 C CA . VAL A 1 271 ? -13.053 -0.143 27.194 1.00 91.12 271 VAL A CA 1
ATOM 2116 C C . VAL A 1 271 ? -12.815 1.357 27.356 1.00 91.12 271 VAL A C 1
ATOM 2118 O O . VAL A 1 271 ? -13.030 2.119 26.418 1.00 91.12 271 VAL A O 1
ATOM 2121 N N . GLY A 1 272 ? -12.337 1.795 28.520 1.00 89.12 272 GLY A N 1
ATOM 2122 C CA . GLY A 1 272 ? -12.050 3.211 28.787 1.00 89.12 272 GLY A CA 1
ATOM 2123 C C . GLY A 1 272 ? -13.126 3.883 29.636 1.00 89.12 272 GLY A C 1
ATOM 2124 O O . GLY A 1 272 ? -13.705 3.238 30.510 1.00 89.12 272 GLY A O 1
ATOM 2125 N N . GLY A 1 273 ? -13.358 5.179 29.413 1.00 83.25 273 GLY A N 1
ATOM 2126 C CA . GLY A 1 273 ? -14.336 5.964 30.175 1.00 83.25 273 GLY A CA 1
ATOM 2127 C C . GLY A 1 273 ? -13.919 6.224 31.629 1.00 83.25 273 GLY A C 1
ATOM 2128 O O . GLY A 1 273 ? -14.756 6.181 32.529 1.00 83.25 273 GLY A O 1
ATOM 2129 N N . GLN A 1 274 ? -12.622 6.428 31.881 1.00 76.75 274 GLN A N 1
ATOM 2130 C CA . GLN A 1 274 ? -12.102 6.815 33.198 1.00 76.75 274 GLN A CA 1
ATOM 2131 C C . GLN A 1 274 ? -11.364 8.153 33.084 1.00 76.75 274 GLN A C 1
ATOM 2133 O O . GLN A 1 274 ? -10.326 8.227 32.429 1.00 76.75 274 GLN A O 1
ATOM 2138 N N . GLY A 1 275 ? -11.893 9.200 33.725 1.00 72.81 275 GLY A N 1
ATOM 2139 C CA . GLY A 1 275 ? -11.312 10.546 33.694 1.00 72.81 275 GLY A CA 1
ATOM 2140 C C . GLY A 1 275 ? -11.256 11.126 32.277 1.00 72.81 275 GLY A C 1
ATOM 2141 O O . GLY A 1 275 ? -12.252 11.123 31.561 1.00 72.81 275 GLY A O 1
ATOM 2142 N N . GLU A 1 276 ? -10.077 11.589 31.860 1.00 73.19 276 GLU A N 1
ATOM 2143 C CA . GLU A 1 276 ? -9.845 12.191 30.535 1.00 73.19 276 GLU A CA 1
ATOM 2144 C C . GLU A 1 276 ? -9.771 11.168 29.382 1.00 73.19 276 GLU A C 1
ATOM 2146 O O . GLU A 1 276 ? -9.667 11.534 28.207 1.00 73.19 276 GLU A O 1
ATOM 2151 N N . PHE A 1 277 ? -9.820 9.867 29.687 1.00 82.31 277 PHE A N 1
ATOM 2152 C CA . PHE A 1 277 ? -9.762 8.817 28.677 1.00 82.31 277 PHE A CA 1
ATOM 2153 C C . PHE A 1 277 ? -11.160 8.481 28.152 1.00 82.31 277 PHE A C 1
ATOM 2155 O O . PHE A 1 277 ? -12.010 7.970 28.882 1.00 82.31 277 PHE A O 1
ATOM 2162 N N . GLY A 1 278 ? -11.368 8.715 26.853 1.00 88.19 278 GLY A N 1
ATOM 2163 C CA . GLY A 1 278 ? -12.604 8.364 26.152 1.00 88.19 278 GLY A CA 1
ATOM 2164 C C . GLY A 1 278 ? -12.901 6.859 26.127 1.00 88.19 278 GLY A C 1
ATOM 2165 O O . GLY A 1 278 ? -12.140 6.031 26.635 1.00 88.19 278 GLY A O 1
ATOM 2166 N N . VAL A 1 279 ? -14.025 6.495 25.511 1.00 92.19 279 VAL A N 1
ATOM 2167 C CA . VAL A 1 279 ? -14.412 5.094 25.305 1.00 92.19 279 VAL A CA 1
ATOM 2168 C C . VAL A 1 279 ? -13.874 4.601 23.966 1.00 92.19 279 VAL A C 1
ATOM 2170 O O . VAL A 1 279 ? -14.027 5.271 22.947 1.00 92.19 279 VAL A O 1
ATOM 2173 N N . PHE A 1 280 ? -13.260 3.421 23.957 1.00 92.38 280 PHE A N 1
ATOM 2174 C CA . PHE A 1 280 ? -12.631 2.822 22.786 1.00 92.38 280 PHE A CA 1
ATOM 2175 C C . PHE A 1 280 ? -13.162 1.419 22.510 1.00 92.38 280 PHE A C 1
ATOM 2177 O O . PHE A 1 280 ? -13.448 0.650 23.428 1.00 92.38 280 PHE A O 1
ATOM 2184 N N . VAL A 1 281 ? -13.182 1.042 21.236 1.00 91.94 281 VAL A N 1
ATOM 2185 C CA . VAL A 1 281 ? -13.411 -0.335 20.800 1.00 91.94 281 VAL A CA 1
ATOM 2186 C C . VAL A 1 281 ? -12.151 -1.165 21.067 1.00 91.94 281 VAL A C 1
ATOM 2188 O O . VAL A 1 281 ? -11.055 -0.896 20.547 1.00 91.94 281 VAL A O 1
ATOM 2191 N N . ASN A 1 282 ? -12.284 -2.190 21.904 1.00 89.00 282 ASN A N 1
ATOM 2192 C CA . ASN A 1 282 ? -11.223 -3.146 22.185 1.00 89.00 282 ASN A CA 1
ATOM 2193 C C . ASN A 1 282 ? -11.189 -4.299 21.188 1.00 89.00 282 ASN A C 1
ATOM 2195 O O . ASN A 1 282 ? -10.129 -4.614 20.651 1.00 89.00 282 ASN A O 1
ATOM 2199 N N . GLN A 1 283 ? -12.356 -4.880 20.949 1.00 85.50 283 GLN A N 1
ATOM 2200 C CA . GLN A 1 283 ? -12.598 -5.960 20.004 1.00 85.50 283 GLN A CA 1
ATOM 2201 C C . GLN A 1 283 ? -13.900 -5.640 19.274 1.00 85.50 283 GLN A C 1
ATOM 2203 O O . GLN A 1 283 ? -14.818 -5.088 19.879 1.00 85.50 283 GLN A O 1
ATOM 2208 N N . ALA A 1 284 ? -13.960 -5.947 17.988 1.00 82.88 284 ALA A N 1
ATOM 2209 C CA . ALA A 1 284 ? -15.169 -5.875 17.181 1.00 82.88 284 ALA A CA 1
ATOM 2210 C C . ALA A 1 284 ? -15.430 -7.268 16.606 1.00 82.88 284 ALA A C 1
ATOM 2212 O O . ALA A 1 284 ? -14.493 -8.056 16.479 1.00 82.88 284 ALA A O 1
ATOM 2213 N N . GLU A 1 285 ? -16.687 -7.565 16.305 1.00 79.50 285 GLU A N 1
ATOM 2214 C CA . GLU A 1 285 ? -17.080 -8.796 15.627 1.00 79.50 285 GLU A CA 1
ATOM 2215 C C . GLU A 1 285 ? -16.298 -8.964 14.316 1.00 79.50 285 GLU A C 1
ATOM 2217 O O . GLU A 1 285 ? -16.083 -8.000 13.571 1.00 79.50 285 GLU A O 1
ATOM 2222 N N . GLU A 1 286 ? -15.832 -10.186 14.058 1.00 69.69 286 GLU A N 1
ATOM 2223 C CA . GLU A 1 286 ? -15.113 -10.491 12.828 1.00 69.69 286 GLU A CA 1
ATOM 2224 C C . GLU A 1 286 ? -16.059 -10.371 11.634 1.00 69.69 286 GLU A C 1
ATOM 2226 O O . GLU A 1 286 ? -17.156 -10.925 11.607 1.00 69.69 286 GLU A O 1
ATOM 2231 N N . ILE A 1 287 ? -15.626 -9.616 10.630 1.00 69.50 287 ILE A N 1
ATOM 2232 C CA . ILE A 1 287 ? -16.375 -9.456 9.389 1.00 69.50 287 ILE A CA 1
ATOM 2233 C C . ILE A 1 287 ? -16.028 -10.647 8.499 1.00 69.50 287 ILE A C 1
ATOM 2235 O O . ILE A 1 287 ? -14.852 -10.862 8.215 1.00 69.50 287 ILE A O 1
ATOM 2239 N N . ASP A 1 288 ? -17.028 -11.381 8.009 1.00 70.00 288 ASP A N 1
ATOM 2240 C CA . ASP A 1 288 ? -16.798 -12.408 6.990 1.00 70.00 288 ASP A CA 1
ATOM 2241 C C . ASP A 1 288 ? -16.238 -11.762 5.711 1.00 70.00 288 ASP A C 1
ATOM 2243 O O . ASP A 1 288 ? -16.855 -10.883 5.092 1.00 70.00 288 ASP A O 1
ATOM 2247 N N . TYR A 1 289 ? -15.025 -12.176 5.351 1.00 67.62 289 TYR A N 1
ATOM 2248 C CA . TYR A 1 289 ? -14.248 -11.614 4.252 1.00 67.62 289 TYR A CA 1
ATOM 2249 C C . TYR A 1 289 ? -14.529 -12.283 2.905 1.00 67.62 289 TYR A C 1
ATOM 2251 O O . TYR A 1 289 ? -14.027 -11.790 1.892 1.00 67.62 289 TYR A O 1
ATOM 2259 N N . GLY A 1 290 ? -15.323 -13.363 2.872 1.00 68.75 290 GLY A N 1
ATOM 2260 C CA . GLY A 1 290 ? -15.637 -14.095 1.647 1.00 68.75 290 GLY A CA 1
ATOM 2261 C C . GLY A 1 290 ? -14.392 -14.424 0.808 1.00 68.75 290 GLY A C 1
ATOM 2262 O O . GLY A 1 290 ? -13.301 -14.651 1.331 1.00 68.75 290 GLY A O 1
ATOM 2263 N N . SER A 1 291 ? -14.536 -14.413 -0.519 1.00 67.44 291 SER A N 1
ATOM 2264 C CA . SER A 1 291 ? -13.440 -14.699 -1.458 1.00 67.44 291 SER A CA 1
ATOM 2265 C C . SER A 1 291 ? -12.466 -13.533 -1.676 1.00 67.44 291 SER A C 1
ATOM 2267 O O . SER A 1 291 ? -11.408 -13.730 -2.269 1.00 67.44 291 SER A O 1
ATOM 2269 N N . THR A 1 292 ? -12.783 -12.320 -1.213 1.00 69.12 292 THR A N 1
ATOM 2270 C CA . THR A 1 292 ? -12.026 -11.096 -1.543 1.00 69.12 292 THR A CA 1
ATOM 2271 C C . THR A 1 292 ? -10.893 -10.803 -0.557 1.00 69.12 292 THR A C 1
ATOM 2273 O O . THR A 1 292 ? -10.195 -9.792 -0.673 1.00 69.12 292 THR A O 1
ATOM 2276 N N . GLY A 1 293 ? -10.692 -11.679 0.435 1.00 77.81 293 GLY A N 1
ATOM 2277 C CA . GLY A 1 293 ? -9.592 -11.606 1.401 1.00 77.81 293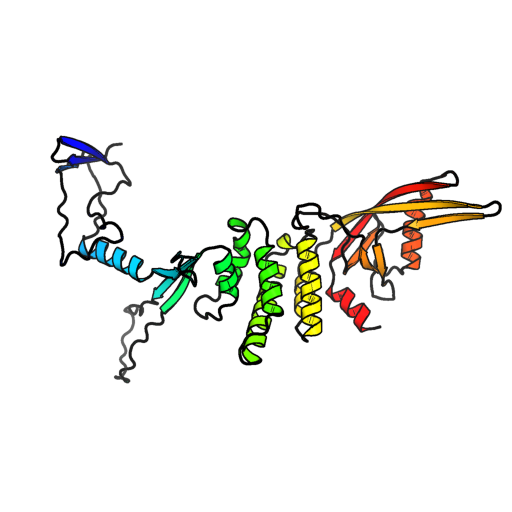 GLY A CA 1
ATOM 2278 C C . GLY A 1 293 ? -9.639 -10.384 2.328 1.00 77.81 293 GLY A C 1
ATOM 2279 O O . GLY A 1 293 ? -8.717 -10.184 3.119 1.00 77.81 293 GLY A O 1
ATOM 2280 N N . GLY A 1 294 ? -10.703 -9.574 2.257 1.00 82.38 294 GLY A N 1
ATOM 2281 C CA . GLY A 1 294 ? -10.891 -8.356 3.047 1.00 82.38 294 GLY A CA 1
ATOM 2282 C C . GLY A 1 294 ? -10.238 -7.094 2.464 1.00 82.38 294 GLY A C 1
ATOM 2283 O O . GLY A 1 294 ? -10.055 -6.130 3.208 1.00 82.38 294 GLY A O 1
ATOM 2284 N N . TYR A 1 295 ? -9.868 -7.079 1.176 1.00 85.62 295 TYR A N 1
ATOM 2285 C CA . TYR A 1 295 ? -9.308 -5.891 0.498 1.00 85.62 295 TYR A CA 1
ATOM 2286 C C . TYR A 1 295 ? -10.374 -4.929 -0.058 1.00 85.62 295 TYR A C 1
ATOM 2288 O O . TYR A 1 295 ? -10.048 -3.849 -0.553 1.00 85.62 295 TYR A O 1
ATOM 2296 N N . GLU A 1 296 ? -11.648 -5.292 0.040 1.00 84.69 296 GLU A N 1
ATOM 2297 C CA . GLU A 1 296 ? -12.775 -4.430 -0.319 1.00 84.69 296 GLU A CA 1
ATOM 2298 C C . GLU A 1 296 ? -13.124 -3.447 0.801 1.00 84.69 296 GLU A C 1
ATOM 2300 O O . GLU A 1 296 ? -12.823 -3.676 1.975 1.00 84.69 296 GLU A O 1
ATOM 2305 N N . ILE A 1 297 ? -13.796 -2.356 0.428 1.00 84.94 297 ILE A N 1
ATOM 2306 C CA . ILE A 1 297 ? -14.300 -1.364 1.378 1.00 84.94 297 ILE A CA 1
ATOM 2307 C C . ILE A 1 297 ? -15.481 -1.970 2.145 1.00 84.94 297 ILE A C 1
ATOM 2309 O O . ILE A 1 297 ? -16.511 -2.305 1.563 1.00 84.94 297 ILE A O 1
ATOM 2313 N N . ARG A 1 298 ? -15.336 -2.085 3.462 1.00 82.81 298 ARG A N 1
ATOM 2314 C CA . ARG A 1 298 ? -16.339 -2.540 4.421 1.00 82.81 298 ARG A CA 1
ATOM 2315 C C . ARG A 1 298 ? -16.322 -1.631 5.641 1.00 82.81 298 ARG A C 1
ATOM 2317 O O . ARG A 1 298 ? -15.394 -1.655 6.450 1.00 82.81 298 ARG A O 1
ATOM 2324 N N . THR A 1 299 ? -17.369 -0.826 5.765 1.00 81.25 299 THR A N 1
ATOM 2325 C CA . THR A 1 299 ? -17.559 0.056 6.913 1.00 81.25 299 THR A CA 1
ATOM 2326 C C . THR A 1 299 ? -17.951 -0.768 8.136 1.00 81.25 299 THR A C 1
ATOM 2328 O O . THR A 1 299 ? -18.824 -1.631 8.085 1.00 81.25 299 THR A O 1
ATOM 2331 N N . GLY A 1 300 ? -17.282 -0.514 9.255 1.00 86.12 300 GLY A N 1
ATOM 2332 C CA . GLY A 1 300 ? -17.497 -1.251 10.492 1.00 86.12 300 GLY A CA 1
ATOM 2333 C C . GLY A 1 300 ? -16.741 -0.628 11.655 1.00 86.12 300 GLY A C 1
ATOM 2334 O O . GLY A 1 300 ? -15.897 0.263 11.474 1.00 86.12 300 GLY A O 1
ATOM 2335 N N . LEU A 1 301 ? -17.063 -1.092 12.861 1.00 88.75 301 LEU A N 1
ATOM 2336 C CA . LEU A 1 301 ? -16.260 -0.779 14.034 1.00 88.75 301 LEU A CA 1
ATOM 2337 C C . LEU A 1 301 ? -14.926 -1.506 13.905 1.00 88.75 301 LEU A C 1
ATOM 2339 O O . LEU A 1 301 ? -14.884 -2.684 13.562 1.00 88.75 301 LEU A O 1
ATOM 2343 N N . ARG A 1 302 ? -13.838 -0.807 14.210 1.00 85.81 302 ARG A N 1
ATOM 2344 C CA . ARG A 1 302 ? -12.500 -1.400 14.283 1.00 85.81 302 ARG A CA 1
ATOM 2345 C C . ARG A 1 302 ? -11.901 -1.177 15.656 1.00 85.81 302 ARG A C 1
ATOM 2347 O O . ARG A 1 302 ? -12.224 -0.216 16.356 1.00 85.81 302 ARG A O 1
ATOM 2354 N N . ARG A 1 303 ? -10.979 -2.058 16.033 1.00 86.62 303 ARG A N 1
ATOM 2355 C CA . ARG A 1 303 ? -10.153 -1.886 17.227 1.00 86.62 303 ARG A CA 1
ATOM 2356 C C . ARG A 1 303 ? -9.520 -0.492 17.209 1.00 86.62 303 ARG A C 1
ATOM 2358 O O . ARG A 1 303 ? -9.036 -0.046 16.180 1.00 86.62 303 ARG A O 1
ATOM 2365 N N . ALA A 1 304 ? -9.500 0.181 18.356 1.00 88.31 304 ALA A N 1
ATOM 2366 C CA . ALA A 1 304 ? -8.983 1.546 18.511 1.00 88.31 304 ALA A CA 1
ATOM 2367 C C . ALA A 1 304 ? -9.819 2.679 17.901 1.00 88.31 304 ALA A C 1
ATOM 2369 O O . ALA A 1 304 ? -9.396 3.834 17.961 1.00 88.31 304 ALA A O 1
ATOM 2370 N N . ASP A 1 305 ? -11.026 2.397 17.416 1.00 91.31 305 ASP A N 1
ATOM 2371 C CA . ASP A 1 305 ? -12.031 3.445 17.285 1.00 91.31 305 ASP A CA 1
ATOM 2372 C C . ASP A 1 305 ? -12.372 4.019 18.663 1.00 91.31 305 ASP A C 1
ATOM 2374 O O . ASP A 1 305 ? -12.775 3.291 19.569 1.00 91.31 305 ASP A O 1
ATOM 2378 N N . GLN A 1 306 ? -12.203 5.328 18.812 1.00 92.62 306 GLN A N 1
ATOM 2379 C CA . GLN A 1 306 ? -12.725 6.116 19.914 1.00 92.62 306 GLN A CA 1
ATOM 2380 C C . GLN A 1 306 ? -14.160 6.516 19.586 1.00 92.62 306 GLN A C 1
ATOM 2382 O O . GLN A 1 306 ? -14.425 7.072 18.517 1.00 92.62 306 GLN A O 1
ATOM 2387 N N . LEU A 1 307 ? -15.077 6.258 20.510 1.00 93.56 307 LEU A N 1
ATOM 2388 C CA . LEU A 1 307 ? -16.461 6.682 20.398 1.00 93.56 307 LEU A CA 1
ATOM 2389 C C . LEU A 1 307 ? -16.578 8.163 20.770 1.00 93.56 307 LEU A C 1
ATOM 2391 O O . LEU A 1 307 ? -16.165 8.567 21.855 1.00 93.56 307 LEU A O 1
ATOM 2395 N N . LEU A 1 308 ? -17.128 8.960 19.855 1.00 93.19 308 LEU A N 1
ATOM 2396 C CA . LEU A 1 308 ? -17.336 10.399 20.029 1.00 93.19 308 LEU A CA 1
ATOM 2397 C C . LEU A 1 308 ? -18.798 10.720 20.328 1.00 93.19 308 LEU A C 1
ATOM 2399 O O . LEU A 1 308 ? -19.087 11.547 21.189 1.00 93.19 308 LEU A O 1
ATOM 2403 N N . ALA A 1 309 ? -19.723 10.052 19.635 1.00 93.31 309 ALA A N 1
ATOM 2404 C CA . ALA A 1 309 ? -21.153 10.218 19.851 1.00 93.31 309 ALA A CA 1
ATOM 2405 C C . ALA A 1 309 ? -21.932 8.936 19.541 1.00 93.31 309 ALA A C 1
ATOM 2407 O O . ALA A 1 309 ? -21.534 8.131 18.695 1.00 93.31 309 ALA A O 1
ATOM 2408 N N . LEU A 1 310 ? -23.074 8.788 20.206 1.00 91.06 310 LEU A N 1
ATOM 2409 C CA . LEU A 1 310 ? -24.113 7.824 19.865 1.00 91.06 310 LEU A CA 1
ATOM 2410 C C . LEU A 1 310 ? -25.309 8.582 19.304 1.00 91.06 310 LEU A C 1
ATOM 2412 O O . LEU A 1 310 ? -25.915 9.393 20.002 1.00 91.06 310 LEU A O 1
ATOM 2416 N N . GLN A 1 311 ? -25.651 8.309 18.047 1.00 88.31 311 GLN A N 1
ATOM 2417 C CA . GLN A 1 311 ? -26.613 9.082 17.266 1.00 88.31 311 GLN A CA 1
ATOM 2418 C C . GLN A 1 311 ? -26.267 10.582 17.270 1.00 88.31 311 GLN A C 1
ATOM 2420 O O . GLN A 1 311 ? -25.382 11.006 16.531 1.00 88.31 311 GLN A O 1
ATOM 2425 N N . TYR A 1 312 ? -26.929 11.361 18.130 1.00 83.38 312 TYR A N 1
ATOM 2426 C CA . TYR A 1 312 ? -26.769 12.811 18.279 1.00 83.38 312 TYR A CA 1
ATOM 2427 C C . TYR A 1 312 ? -26.197 13.216 19.645 1.00 83.38 312 TYR A C 1
ATOM 2429 O O . TYR A 1 312 ? -25.962 14.395 19.894 1.00 83.38 312 TYR A O 1
ATOM 2437 N N . THR A 1 313 ? -25.978 12.256 20.545 1.00 88.06 313 THR A N 1
ATOM 2438 C CA . THR A 1 313 ? -25.495 12.513 21.902 1.00 88.06 313 THR A CA 1
ATOM 2439 C C . THR A 1 313 ? -23.987 12.314 21.953 1.00 88.06 313 THR A C 1
ATOM 2441 O O . THR A 1 313 ? -23.501 11.198 21.763 1.00 88.06 313 THR A O 1
ATOM 2444 N N . GLY A 1 314 ? -23.243 13.392 22.211 1.00 88.19 314 GLY A N 1
ATOM 2445 C CA . GLY A 1 314 ? -21.808 13.317 22.486 1.00 88.19 314 GLY A CA 1
ATOM 2446 C C . GLY A 1 314 ? -21.532 12.485 23.740 1.00 88.19 314 GLY A C 1
ATOM 2447 O O . GLY A 1 314 ? -22.252 12.595 24.729 1.00 88.19 314 GLY A O 1
ATOM 2448 N N . VAL A 1 315 ? -20.505 11.638 23.690 1.00 88.69 315 VAL A N 1
ATOM 2449 C CA . VAL A 1 315 ? -20.112 10.743 24.797 1.00 88.69 315 VAL A CA 1
ATOM 2450 C C . VAL A 1 315 ? -18.669 10.976 25.247 1.00 88.69 315 VAL A C 1
ATOM 2452 O O . VAL A 1 315 ? -18.044 10.121 25.874 1.00 88.69 315 VAL A O 1
ATOM 2455 N N . GLU A 1 316 ? -18.119 12.141 24.916 1.00 84.12 316 GLU A N 1
ATOM 2456 C CA . GLU A 1 316 ? -16.790 12.540 25.360 1.00 84.12 316 GLU A CA 1
ATOM 2457 C C . GLU A 1 316 ? -16.767 12.688 26.891 1.00 84.12 316 GLU A C 1
ATOM 2459 O O . GLU A 1 316 ? -17.642 13.318 27.479 1.00 84.12 316 GLU A O 1
ATOM 2464 N N . GLY A 1 317 ? -15.808 12.031 27.551 1.00 82.44 317 GLY A N 1
ATOM 2465 C CA . GLY A 1 317 ? -15.724 11.978 29.017 1.00 82.44 317 GLY A CA 1
ATOM 2466 C C . GLY A 1 317 ? -16.755 11.070 29.705 1.00 82.44 317 GLY A C 1
ATOM 2467 O O . GLY A 1 317 ? -16.751 10.971 30.931 1.00 82.44 317 GLY A O 1
ATOM 2468 N N . ALA A 1 318 ? -17.623 10.379 28.957 1.00 85.94 318 ALA A N 1
ATOM 2469 C CA . ALA A 1 318 ? -18.586 9.456 29.546 1.00 85.94 318 ALA A CA 1
ATOM 2470 C C . ALA A 1 318 ? -17.899 8.188 30.077 1.00 85.94 318 ALA A C 1
ATOM 2472 O O . ALA A 1 318 ? -17.072 7.564 29.406 1.00 85.94 318 ALA A O 1
ATOM 2473 N N . SER A 1 319 ? -18.308 7.756 31.268 1.00 90.56 319 SER A N 1
ATOM 2474 C CA . SER A 1 319 ? -17.973 6.430 31.786 1.00 90.56 319 SER A CA 1
ATOM 2475 C C . SER A 1 319 ? -18.703 5.327 31.022 1.00 90.56 319 SER A C 1
ATOM 2477 O O . SER A 1 319 ? -19.768 5.548 30.441 1.00 90.56 319 SER A O 1
ATOM 2479 N N . LEU A 1 320 ? -18.180 4.098 31.077 1.00 90.38 320 LEU A N 1
ATOM 2480 C CA . LEU A 1 320 ? -18.850 2.937 30.476 1.00 90.38 320 LEU A CA 1
ATOM 2481 C C . LEU A 1 320 ? -20.266 2.723 31.036 1.00 90.38 320 LEU A C 1
ATOM 2483 O O . LEU A 1 320 ? -21.160 2.336 30.290 1.00 90.38 320 LEU A O 1
ATOM 2487 N N . ALA A 1 321 ? -20.494 3.024 32.320 1.00 89.19 321 ALA A N 1
ATOM 2488 C CA . ALA A 1 321 ? -21.814 2.927 32.942 1.00 89.19 321 ALA A CA 1
ATOM 2489 C C . ALA A 1 321 ? -22.795 3.977 32.390 1.00 89.19 321 ALA A C 1
ATOM 2491 O O . ALA A 1 321 ? -23.937 3.653 32.061 1.00 89.19 321 ALA A O 1
ATOM 2492 N N . GLN A 1 322 ? -22.343 5.225 32.229 1.00 90.25 322 GLN A N 1
ATOM 2493 C CA . GLN A 1 322 ? -23.144 6.281 31.600 1.00 90.25 322 GLN A CA 1
ATOM 2494 C C . GLN A 1 322 ? -23.447 5.943 30.139 1.00 90.25 322 GLN A C 1
ATOM 2496 O O . GLN A 1 322 ? -24.588 6.076 29.702 1.00 90.25 322 GLN A O 1
ATOM 2501 N N . LEU A 1 323 ? -22.455 5.439 29.402 1.00 90.19 323 LEU A N 1
ATOM 2502 C CA . LEU A 1 323 ? -22.634 5.011 28.021 1.00 90.19 323 LEU A CA 1
ATOM 2503 C C . LEU A 1 323 ? -23.660 3.877 27.906 1.00 90.19 323 LEU A C 1
ATOM 2505 O O . LEU A 1 323 ? -24.548 3.935 27.057 1.00 90.19 323 LEU A O 1
ATOM 2509 N N . ALA A 1 324 ? -23.575 2.874 28.782 1.00 89.38 324 ALA A N 1
ATOM 2510 C CA . ALA A 1 324 ? -24.539 1.781 28.837 1.00 89.38 324 ALA A CA 1
ATOM 2511 C C . ALA A 1 324 ? -25.961 2.293 29.114 1.00 89.38 324 ALA A C 1
ATOM 2513 O O . ALA A 1 324 ? -26.903 1.836 28.470 1.00 89.38 324 ALA A O 1
ATOM 2514 N N . SER A 1 325 ? -26.116 3.283 30.000 1.00 88.94 325 SER A N 1
ATOM 2515 C CA . SER A 1 325 ? -27.405 3.934 30.272 1.00 88.94 325 SER A CA 1
ATOM 2516 C C . SER A 1 325 ? -27.963 4.665 29.043 1.00 88.94 325 SER A C 1
ATOM 2518 O O . SER A 1 325 ? -29.140 4.512 28.713 1.00 88.94 325 SER A O 1
ATOM 2520 N N . VAL A 1 326 ? -27.120 5.392 28.299 1.00 89.12 326 VAL A N 1
ATOM 2521 C CA . VAL A 1 326 ? -27.523 6.060 27.046 1.00 89.12 326 VAL A CA 1
ATOM 2522 C C . VAL A 1 326 ? -27.969 5.039 25.999 1.00 89.12 326 VAL A C 1
ATOM 2524 O O . VAL A 1 326 ? -29.037 5.196 25.409 1.00 89.12 326 VAL A O 1
ATOM 2527 N N . ILE A 1 327 ? -27.200 3.963 25.798 1.00 89.44 327 ILE A N 1
ATOM 2528 C CA . ILE A 1 327 ? -27.573 2.874 24.882 1.00 89.44 327 ILE A CA 1
ATOM 2529 C C . ILE A 1 327 ? -28.899 2.245 25.321 1.00 89.44 327 ILE A C 1
ATOM 2531 O O . ILE A 1 327 ? -29.789 2.062 24.491 1.00 89.44 327 ILE A O 1
ATOM 2535 N N . ALA A 1 328 ? -29.060 1.953 26.613 1.00 87.19 328 ALA A N 1
ATOM 2536 C CA . ALA A 1 328 ? -30.286 1.381 27.154 1.00 87.19 328 ALA A CA 1
ATOM 2537 C C . ALA A 1 328 ? -31.488 2.297 26.906 1.00 87.19 328 ALA A C 1
ATOM 2539 O O . ALA A 1 328 ? -32.500 1.829 26.393 1.00 87.19 328 ALA A O 1
ATOM 2540 N N . SER A 1 329 ? -31.360 3.599 27.167 1.00 86.81 329 SER A N 1
ATOM 2541 C CA . SER A 1 329 ? -32.403 4.584 26.866 1.00 86.81 329 SER A CA 1
ATOM 2542 C C . SER A 1 329 ? -32.761 4.578 25.378 1.00 86.81 329 SER A C 1
ATOM 2544 O O . SER A 1 329 ? -33.925 4.402 25.023 1.00 86.81 329 SER A O 1
ATOM 2546 N N . LEU A 1 330 ? -31.770 4.645 24.484 1.00 85.25 330 LEU A N 1
ATOM 2547 C CA . LEU A 1 330 ? -31.997 4.649 23.035 1.00 85.25 330 LEU A CA 1
ATOM 2548 C C . LEU A 1 330 ? -32.608 3.346 22.515 1.00 85.25 330 LEU A C 1
ATOM 2550 O O . LEU A 1 330 ? -33.347 3.370 21.532 1.00 85.25 330 LEU A O 1
ATOM 2554 N N . VAL A 1 331 ? -32.313 2.201 23.132 1.00 82.19 331 VAL A N 1
ATOM 2555 C CA . VAL A 1 331 ? -32.819 0.891 22.702 1.00 82.19 331 VAL A CA 1
ATOM 2556 C C . VAL A 1 331 ? -34.213 0.621 23.277 1.00 82.19 331 VAL A C 1
ATOM 2558 O O . VAL A 1 331 ? -35.111 0.275 22.502 1.00 82.19 331 VAL A O 1
ATOM 2561 N N . LEU A 1 332 ? -34.414 0.853 24.578 1.00 78.44 332 LEU A N 1
ATOM 2562 C CA . LEU A 1 332 ? -35.623 0.502 25.335 1.00 78.44 332 LEU A CA 1
ATOM 2563 C C . LEU A 1 332 ? -36.780 1.494 25.158 1.00 78.44 332 LEU A C 1
ATOM 2565 O O . LEU A 1 332 ? -37.933 1.075 25.187 1.00 78.44 332 LEU A O 1
ATOM 2569 N N . THR A 1 333 ? -36.511 2.781 24.905 1.00 64.94 333 THR A N 1
ATOM 2570 C CA . THR A 1 333 ? -37.576 3.793 24.702 1.00 64.94 333 THR A CA 1
ATOM 2571 C C . THR A 1 333 ? -38.497 3.496 23.518 1.00 64.94 333 THR A C 1
ATOM 2573 O O . THR A 1 333 ? -39.598 4.033 23.462 1.00 64.94 333 THR A O 1
ATOM 2576 N N . ALA A 1 334 ? -38.098 2.619 22.590 1.00 54.50 334 ALA A N 1
ATOM 2577 C CA . ALA A 1 334 ? -38.888 2.338 21.392 1.00 54.50 334 ALA A CA 1
ATOM 2578 C C . ALA A 1 334 ? -39.701 1.037 21.427 1.00 54.50 334 ALA A C 1
ATOM 2580 O O . ALA A 1 334 ? -40.159 0.630 20.365 1.00 54.50 334 ALA A O 1
ATOM 2581 N N . ASN A 1 335 ? -39.859 0.336 22.561 1.00 54.41 335 ASN A N 1
ATOM 2582 C CA . ASN A 1 335 ? -40.450 -1.003 22.487 1.00 54.41 335 ASN A CA 1
ATOM 2583 C C . ASN A 1 335 ? -41.146 -1.504 23.771 1.00 54.41 335 ASN A C 1
ATOM 2585 O O . ASN A 1 335 ? -40.498 -1.913 24.730 1.00 54.41 335 ASN A O 1
ATOM 2589 N N . ARG A 1 336 ? -42.487 -1.589 23.731 1.00 58.84 336 ARG A N 1
ATOM 2590 C CA . ARG A 1 336 ? -43.274 -2.552 24.526 1.00 58.84 336 ARG A CA 1
ATOM 2591 C C . ARG A 1 336 ? -43.130 -3.926 23.864 1.00 58.84 336 ARG A C 1
ATOM 2593 O O . ARG A 1 336 ? -43.991 -4.325 23.087 1.00 58.84 336 ARG A O 1
ATOM 2600 N N . GLN A 1 337 ? -42.001 -4.595 24.067 1.00 62.16 337 GLN A N 1
ATOM 2601 C CA . GLN A 1 337 ? -41.755 -5.893 23.432 1.00 62.16 337 GLN A CA 1
ATOM 2602 C C . GLN A 1 337 ? -42.306 -7.040 24.280 1.00 62.16 337 GLN A C 1
ATOM 2604 O O . GLN A 1 337 ? -42.163 -7.002 25.504 1.00 62.16 337 GLN A O 1
ATOM 2609 N N . PRO A 1 338 ? -42.940 -8.048 23.655 1.00 61.94 338 PRO A N 1
ATOM 2610 C CA . PRO A 1 338 ? -43.424 -9.215 24.368 1.00 61.94 338 PRO A CA 1
ATOM 2611 C C . PRO A 1 338 ? -42.249 -10.035 24.926 1.00 61.94 338 PRO A C 1
ATOM 2613 O O . PRO A 1 338 ? -41.159 -10.049 24.342 1.00 61.94 338 PRO A O 1
ATOM 2616 N N . PRO A 1 339 ? -42.448 -10.733 26.048 1.00 65.62 339 PRO A N 1
ATOM 2617 C CA . PRO A 1 339 ? -41.428 -11.600 26.626 1.00 65.62 339 PRO A CA 1
ATOM 2618 C C . PRO A 1 339 ? -40.991 -12.723 25.686 1.00 65.62 339 PRO A C 1
ATOM 2620 O O . PRO A 1 339 ? -41.808 -13.280 24.956 1.00 65.62 339 PRO A O 1
ATOM 2623 N N . GLY A 1 340 ? -39.698 -13.057 25.709 1.00 68.62 340 GLY A N 1
ATOM 2624 C CA . GLY A 1 340 ? -39.096 -14.051 24.813 1.00 68.62 340 GLY A CA 1
ATOM 2625 C C . GLY A 1 340 ? -38.753 -13.514 23.420 1.00 68.62 340 GLY A C 1
ATOM 2626 O O . GLY A 1 340 ? -38.292 -14.270 22.568 1.00 68.62 340 GLY A O 1
ATOM 2627 N N . SER A 1 341 ? -38.960 -12.218 23.166 1.00 75.12 341 SER A N 1
ATOM 2628 C CA . SER A 1 341 ? -38.593 -11.588 21.899 1.00 75.12 341 SER A CA 1
ATOM 2629 C C . SER A 1 341 ? -37.100 -11.260 21.825 1.00 75.12 341 SER A C 1
ATOM 2631 O O . SER A 1 341 ? -36.448 -10.896 22.808 1.00 75.12 341 SER A O 1
ATOM 2633 N N . THR A 1 342 ? -36.569 -11.367 20.609 1.00 79.19 342 THR A N 1
ATOM 2634 C CA . THR A 1 342 ? -35.251 -10.853 20.239 1.00 79.19 342 THR A CA 1
ATOM 2635 C C . THR A 1 342 ? -35.457 -9.767 19.196 1.00 79.19 342 THR A C 1
ATOM 2637 O O . THR A 1 342 ? -36.027 -10.029 18.137 1.00 79.19 342 THR A O 1
ATOM 2640 N N . VAL A 1 343 ? -35.007 -8.547 19.485 1.00 81.88 343 VAL A N 1
ATOM 2641 C CA . VAL A 1 343 ? -35.148 -7.410 18.567 1.00 81.88 343 VAL A CA 1
ATOM 2642 C C . VAL A 1 343 ? -33.793 -6.848 18.220 1.00 81.88 343 VAL A C 1
ATOM 2644 O O . VAL A 1 343 ? -32.974 -6.571 19.092 1.00 81.88 343 VAL A O 1
ATOM 2647 N N . THR A 1 344 ? -33.585 -6.601 16.935 1.00 83.44 344 THR A N 1
ATOM 2648 C CA . THR A 1 344 ? -32.377 -5.946 16.452 1.00 83.44 344 THR A CA 1
ATOM 2649 C C . THR A 1 344 ? -32.640 -4.476 16.185 1.00 83.44 344 THR A C 1
ATOM 2651 O O . THR A 1 344 ? -33.624 -4.132 15.528 1.00 83.44 344 THR A O 1
ATOM 2654 N N . LYS A 1 345 ? -31.748 -3.609 16.656 1.00 85.31 345 LYS A N 1
ATOM 2655 C CA . LYS A 1 345 ? -31.846 -2.161 16.483 1.00 85.31 345 LYS A CA 1
ATOM 2656 C C . LYS A 1 345 ? -30.524 -1.611 15.973 1.00 85.31 345 LYS A C 1
ATOM 2658 O O . LYS A 1 345 ? -29.474 -1.943 16.513 1.00 85.31 345 LYS A O 1
ATOM 2663 N N . ASN A 1 346 ? -30.575 -0.752 14.964 1.00 88.62 346 ASN A N 1
ATOM 2664 C CA . ASN A 1 346 ? -29.377 -0.112 14.432 1.00 88.62 346 ASN A CA 1
ATOM 2665 C C . ASN A 1 346 ? -29.172 1.239 15.115 1.00 88.62 346 ASN A C 1
ATOM 2667 O O . ASN A 1 346 ? -30.067 2.085 15.110 1.00 88.62 346 ASN A O 1
ATOM 2671 N N . LEU A 1 347 ? -27.991 1.441 15.692 1.00 90.69 347 LEU A N 1
ATOM 2672 C CA . LEU A 1 347 ? -27.561 2.724 16.234 1.00 90.69 347 LEU A CA 1
ATOM 2673 C C . LEU A 1 347 ? -26.382 3.254 15.420 1.00 90.69 347 LEU A C 1
ATOM 2675 O O . LEU A 1 347 ? -25.469 2.511 15.074 1.00 90.69 347 LEU A O 1
ATOM 2679 N N . ALA A 1 348 ? -26.391 4.551 15.138 1.00 92.62 348 ALA A N 1
ATOM 2680 C CA . ALA A 1 348 ? -25.278 5.228 14.491 1.00 92.62 348 ALA A CA 1
ATOM 2681 C C . ALA A 1 348 ? -24.207 5.576 15.535 1.00 92.62 348 ALA A C 1
ATOM 2683 O O . ALA A 1 348 ? -24.477 6.321 16.475 1.00 92.62 348 ALA A O 1
ATOM 2684 N N . PHE A 1 349 ? -23.005 5.031 15.384 1.00 94.25 349 PHE A N 1
ATOM 2685 C CA . PHE A 1 349 ? -21.854 5.332 16.231 1.00 94.25 349 PHE A CA 1
ATOM 2686 C C . PHE A 1 349 ? -20.951 6.305 15.477 1.00 94.25 349 PHE A C 1
ATOM 2688 O O . PHE A 1 349 ? -20.404 5.958 14.430 1.00 94.25 349 PHE A O 1
ATOM 2695 N N . THR A 1 350 ? -20.764 7.510 16.005 1.00 94.75 350 THR A N 1
ATOM 2696 C CA . THR A 1 350 ? -19.764 8.444 15.480 1.00 94.75 350 THR A CA 1
ATOM 2697 C C . THR A 1 350 ? -18.433 8.119 16.134 1.00 94.75 350 THR A C 1
ATOM 2699 O O . THR A 1 350 ? -18.264 8.313 17.339 1.00 94.75 350 THR A O 1
ATOM 2702 N N . VAL A 1 351 ? -17.492 7.609 15.344 1.00 93.44 351 VAL A N 1
ATOM 2703 C CA . VAL A 1 351 ? -16.195 7.120 15.819 1.00 93.44 351 VAL A CA 1
ATOM 2704 C C . VAL A 1 351 ? -15.040 7.774 15.079 1.00 93.44 351 VAL A C 1
ATOM 2706 O O . VAL A 1 351 ? -15.158 8.125 13.906 1.00 93.44 351 VAL A O 1
ATOM 2709 N N . ILE A 1 352 ? -13.892 7.881 15.739 1.00 92.00 352 ILE A N 1
ATOM 2710 C CA . ILE A 1 352 ? -12.623 8.271 15.122 1.00 92.00 352 ILE A CA 1
ATOM 2711 C C . ILE A 1 352 ? -11.554 7.243 15.472 1.00 92.00 352 ILE A C 1
ATOM 2713 O O . ILE A 1 352 ? -11.434 6.821 16.616 1.00 92.00 352 ILE A O 1
ATOM 2717 N N . TYR A 1 353 ? -10.765 6.822 14.493 1.00 89.50 353 TYR A N 1
ATOM 2718 C CA . TYR A 1 353 ? -9.706 5.849 14.743 1.00 89.50 353 TYR A CA 1
ATOM 2719 C C . TYR A 1 353 ? -8.507 6.508 15.398 1.00 89.50 353 TYR A C 1
ATOM 2721 O O . TYR A 1 353 ? -7.871 7.370 14.801 1.00 89.50 353 TYR A O 1
ATOM 2729 N N . ASN A 1 354 ? -8.209 6.117 16.633 1.00 85.69 354 ASN A N 1
ATOM 2730 C CA . ASN A 1 354 ? -7.207 6.799 17.436 1.00 85.69 354 ASN A CA 1
ATOM 2731 C C . ASN A 1 354 ? -6.336 5.809 18.230 1.00 85.69 354 ASN A C 1
ATOM 2733 O O . ASN A 1 354 ? -6.450 5.705 19.458 1.00 85.69 354 ASN A O 1
ATOM 2737 N N . PRO A 1 355 ? -5.450 5.065 17.540 1.00 83.44 355 PRO A N 1
ATOM 2738 C CA . PRO A 1 355 ? -4.597 4.062 18.174 1.00 83.44 355 PRO A CA 1
ATOM 2739 C C . PRO A 1 355 ? -3.606 4.657 19.180 1.00 83.44 355 PRO A C 1
ATOM 2741 O O . PRO A 1 355 ? -3.336 4.015 20.195 1.00 83.44 355 PRO A O 1
ATOM 2744 N N . SER A 1 356 ? -3.128 5.890 18.969 1.00 80.19 356 SER A N 1
ATOM 2745 C CA . SER A 1 356 ? -2.170 6.534 19.882 1.00 80.19 356 SER A CA 1
ATOM 2746 C C . SER A 1 356 ? -2.762 6.773 21.275 1.00 80.19 356 SER A C 1
ATOM 2748 O O . SER A 1 356 ? -2.170 6.368 22.278 1.00 80.19 356 SER A O 1
ATOM 2750 N N . ARG A 1 357 ? -3.973 7.343 21.357 1.00 76.25 357 ARG A N 1
ATOM 2751 C CA . ARG A 1 357 ? -4.660 7.557 22.642 1.00 76.25 357 ARG A CA 1
ATOM 2752 C C . ARG A 1 357 ? -5.033 6.247 23.329 1.00 76.25 357 ARG A C 1
ATOM 2754 O O . ARG A 1 357 ? -4.861 6.137 24.542 1.00 76.25 357 ARG A O 1
ATOM 2761 N N . LYS A 1 358 ? -5.486 5.241 22.571 1.00 75.25 358 LYS A N 1
ATOM 2762 C CA . LYS A 1 358 ? -5.785 3.918 23.137 1.00 75.25 358 LYS A CA 1
ATOM 2763 C C . LYS A 1 358 ? -4.535 3.265 23.734 1.00 75.25 358 LYS A C 1
ATOM 2765 O O . LYS A 1 358 ? -4.611 2.720 24.829 1.00 75.25 358 LYS A O 1
ATOM 2770 N N . SER A 1 359 ? -3.389 3.328 23.050 1.00 71.75 359 SER A N 1
ATOM 2771 C CA . SER A 1 359 ? -2.140 2.752 23.568 1.00 71.75 359 SER A CA 1
ATOM 2772 C C . SER A 1 359 ? -1.703 3.401 24.884 1.00 71.75 359 SER A C 1
ATOM 2774 O O . SER A 1 359 ? -1.211 2.696 25.760 1.00 71.75 359 SER A O 1
ATOM 2776 N N . ASN A 1 360 ? -1.893 4.714 25.042 1.00 65.12 360 ASN A N 1
ATOM 2777 C CA . ASN A 1 360 ? -1.560 5.408 26.289 1.00 65.12 360 ASN A CA 1
ATOM 2778 C C . ASN A 1 360 ? -2.428 4.928 27.461 1.00 65.12 360 ASN A C 1
ATOM 2780 O O . ASN A 1 360 ? -1.904 4.715 28.547 1.00 65.12 360 ASN A O 1
ATOM 2784 N N . PHE A 1 361 ? -3.723 4.673 27.233 1.00 62.94 361 PHE A N 1
ATOM 2785 C CA . PHE A 1 361 ? -4.615 4.139 28.270 1.00 62.94 361 PHE A CA 1
ATOM 2786 C C . PHE A 1 361 ? -4.129 2.794 28.834 1.00 62.94 361 PHE A C 1
ATOM 2788 O O . PHE A 1 361 ? -4.114 2.606 30.046 1.00 62.94 361 PHE A O 1
ATOM 2795 N N . PHE A 1 362 ? -3.697 1.873 27.966 1.00 63.00 362 PHE A N 1
ATOM 2796 C CA . PHE A 1 362 ? -3.161 0.572 28.388 1.00 63.00 362 PHE A CA 1
ATOM 2797 C C . PHE A 1 362 ? -1.730 0.636 28.932 1.00 63.00 362 PHE A C 1
ATOM 2799 O O . PHE A 1 362 ? -1.282 -0.335 29.518 1.00 63.00 362 PHE A O 1
ATOM 2806 N N . SER A 1 363 ? -1.002 1.736 28.723 1.00 58.69 363 SER A N 1
ATOM 2807 C CA . SER A 1 363 ? 0.335 1.920 29.301 1.00 58.69 363 SER A CA 1
ATOM 2808 C C . SER A 1 363 ? 0.297 2.511 30.713 1.00 58.69 363 SER A C 1
ATOM 2810 O O . SER A 1 363 ? 1.311 2.460 31.403 1.00 58.69 363 SER A O 1
ATOM 2812 N N . CYS A 1 364 ? -0.820 3.127 31.113 1.00 50.97 364 CYS A N 1
ATOM 2813 C CA . CYS A 1 364 ? -1.010 3.733 32.435 1.00 50.97 364 CYS A CA 1
ATOM 2814 C C . CYS A 1 364 ? -1.696 2.799 33.448 1.00 50.97 364 CYS A C 1
ATOM 2816 O O . CYS A 1 364 ? -1.807 3.168 34.615 1.00 50.97 364 CYS A O 1
ATOM 2818 N N . LYS A 1 365 ? -2.179 1.635 33.005 1.00 45.38 365 LYS A N 1
ATOM 2819 C CA . LYS A 1 365 ? -2.723 0.558 33.839 1.00 45.38 365 LYS A CA 1
ATOM 2820 C C . LYS A 1 365 ? -1.766 -0.616 33.815 1.00 45.38 365 LYS A C 1
ATOM 2822 O O . LYS A 1 365 ? -1.676 -1.286 34.863 1.00 45.38 365 LYS A O 1
#